Protein AF-A0A9J7IW88-F1 (afdb_monomer_lite)

Foldseek 3Di:
DDDDDDPDDDDDDDDDDDDPPPLLADDPPAPQKDKDKDQDDDPPDPQFRDWDWDADPVGIIIITIGGHPQWDQDPVVSGTAGHAPDAQACFGRPHHVDTDHDPPFDDDPSYTHRADADQQPQFDRNHHNDTHHHAQWDQDPSHTDGDAPDAQAQFHRPGPNATDHDPQWDADPVDRSYTDGCDPVPPLDDPDDADQFDDPPPHDTDHDDDDPPDDDDD

Structure (mmCIF, N/CA/C/O backbone):
data_AF-A0A9J7IW88-F1
#
_entry.id   AF-A0A9J7IW88-F1
#
loop_
_atom_site.group_PDB
_atom_site.id
_atom_site.type_symbol
_atom_site.label_atom_id
_atom_site.label_alt_id
_atom_site.label_comp_id
_atom_site.label_asym_id
_atom_site.label_entity_id
_atom_site.label_seq_id
_atom_site.pdbx_PDB_ins_code
_atom_site.Cartn_x
_atom_site.Cartn_y
_atom_site.Cartn_z
_atom_site.occupancy
_atom_site.B_iso_or_equiv
_atom_site.auth_seq_id
_atom_site.auth_comp_id
_atom_site.auth_asym_id
_atom_site.auth_atom_id
_atom_site.pdbx_PDB_model_num
ATOM 1 N N . MET A 1 1 ? 8.499 -15.095 -65.995 1.00 35.84 1 MET A N 1
ATOM 2 C CA . MET A 1 1 ? 9.343 -16.237 -65.572 1.00 35.84 1 MET A CA 1
ATOM 3 C C . MET A 1 1 ? 9.568 -16.141 -64.072 1.00 35.84 1 MET A C 1
ATOM 5 O O . MET A 1 1 ? 10.425 -15.390 -63.635 1.00 35.84 1 MET A O 1
ATOM 9 N N . GLY A 1 2 ? 8.734 -16.822 -63.285 1.00 31.03 2 GLY A N 1
ATOM 10 C CA . GLY A 1 2 ? 8.873 -16.885 -61.831 1.00 31.03 2 GLY A CA 1
ATOM 11 C C . GLY A 1 2 ? 9.772 -18.049 -61.420 1.00 31.03 2 GLY A C 1
ATOM 12 O O . GLY A 1 2 ? 9.621 -19.154 -61.940 1.00 31.03 2 GLY A O 1
ATOM 13 N N . ARG A 1 3 ? 10.678 -17.816 -60.468 1.00 29.05 3 ARG A N 1
ATOM 14 C CA . ARG A 1 3 ? 11.355 -18.882 -59.723 1.00 29.05 3 ARG A CA 1
ATOM 15 C C . ARG A 1 3 ? 10.784 -18.910 -58.310 1.00 29.05 3 ARG A C 1
ATOM 17 O O . ARG A 1 3 ? 11.071 -18.046 -57.494 1.00 29.05 3 ARG A O 1
ATOM 24 N N . LYS A 1 4 ? 9.928 -19.904 -58.070 1.00 30.69 4 LYS A N 1
ATOM 25 C CA . LYS A 1 4 ? 9.443 -20.295 -56.746 1.00 30.69 4 LYS A CA 1
ATOM 26 C C . LYS A 1 4 ? 10.605 -20.952 -56.004 1.00 30.69 4 LYS A C 1
ATOM 28 O O . LYS A 1 4 ? 11.069 -22.001 -56.442 1.00 30.69 4 LYS A O 1
ATOM 33 N N . VAL A 1 5 ? 11.043 -20.376 -54.890 1.00 33.69 5 VAL A N 1
ATOM 34 C CA . VAL A 1 5 ? 11.875 -21.095 -53.920 1.00 33.69 5 VAL A CA 1
ATOM 35 C C . VAL A 1 5 ? 10.924 -21.646 -52.860 1.00 33.69 5 VAL A C 1
ATOM 37 O O . VAL A 1 5 ? 10.463 -20.931 -51.979 1.00 33.69 5 VAL A O 1
ATOM 40 N N . ARG A 1 6 ? 10.548 -22.918 -53.033 1.00 31.09 6 ARG A N 1
ATOM 41 C CA . ARG A 1 6 ? 9.924 -23.747 -51.996 1.00 31.09 6 ARG A CA 1
ATOM 42 C C . ARG A 1 6 ? 11.045 -24.187 -51.052 1.00 31.09 6 ARG A C 1
ATOM 44 O O . ARG A 1 6 ? 11.865 -24.994 -51.478 1.00 31.09 6 ARG A O 1
ATOM 51 N N . LEU A 1 7 ? 11.066 -23.717 -49.804 1.00 31.75 7 LEU A N 1
ATOM 52 C CA . LEU A 1 7 ? 11.686 -24.499 -48.733 1.00 31.75 7 LEU A CA 1
ATOM 53 C C . LEU A 1 7 ? 10.615 -25.441 -48.186 1.00 31.75 7 LEU A C 1
ATOM 55 O O . LEU A 1 7 ? 9.549 -25.033 -47.734 1.00 31.75 7 LEU A O 1
ATOM 59 N N . THR A 1 8 ? 10.873 -26.722 -48.393 1.00 33.12 8 THR A N 1
ATOM 60 C CA . THR A 1 8 ? 9.984 -27.849 -48.158 1.00 33.12 8 THR A CA 1
ATOM 61 C C . THR A 1 8 ? 9.822 -28.136 -46.673 1.00 33.12 8 THR A C 1
ATOM 63 O O . THR A 1 8 ? 10.797 -28.435 -45.991 1.00 33.12 8 THR A O 1
ATOM 66 N N . ALA A 1 9 ? 8.570 -28.154 -46.219 1.00 39.19 9 ALA A N 1
ATOM 67 C CA . ALA A 1 9 ? 8.151 -28.947 -45.077 1.00 39.19 9 ALA A CA 1
ATOM 68 C C . ALA A 1 9 ? 8.425 -30.433 -45.374 1.00 39.19 9 ALA A C 1
ATOM 70 O O . ALA A 1 9 ? 7.854 -30.985 -46.315 1.00 39.19 9 ALA A O 1
ATOM 71 N N . PHE A 1 10 ? 9.290 -31.073 -44.588 1.00 35.00 10 PHE A N 1
ATOM 72 C CA . PHE A 1 10 ? 9.344 -32.528 -44.475 1.00 35.00 10 PHE A CA 1
ATOM 73 C C . PHE A 1 10 ? 9.368 -32.904 -42.999 1.00 35.00 10 PHE A C 1
ATOM 75 O O . PHE A 1 10 ? 10.298 -32.588 -42.264 1.00 35.00 10 PHE A O 1
ATOM 82 N N . ALA A 1 11 ? 8.285 -33.557 -42.597 1.00 38.06 11 ALA A N 1
ATOM 83 C CA . ALA A 1 11 ? 8.099 -34.168 -41.301 1.00 38.06 11 ALA A CA 1
ATOM 84 C C . ALA A 1 11 ? 9.073 -35.338 -41.112 1.00 38.06 11 ALA A C 1
ATOM 86 O O . ALA A 1 11 ? 9.151 -36.225 -41.961 1.00 38.06 11 ALA A O 1
ATOM 87 N N . VAL A 1 12 ? 9.731 -35.383 -39.955 1.00 37.47 12 VAL A N 1
ATOM 88 C CA . VAL A 1 12 ? 10.224 -36.628 -39.362 1.00 37.47 12 VAL A CA 1
ATOM 89 C C . VAL A 1 12 ? 9.707 -36.659 -37.930 1.00 37.47 12 VAL A C 1
ATOM 91 O O . VAL A 1 12 ? 10.193 -35.952 -37.053 1.00 37.47 12 VAL A O 1
ATOM 94 N N . VAL A 1 13 ? 8.656 -37.445 -37.721 1.00 45.47 13 VAL A N 1
ATOM 95 C CA . VAL A 1 13 ? 8.152 -37.817 -36.398 1.00 45.47 13 VAL A CA 1
ATOM 96 C C . VAL A 1 13 ? 8.931 -39.062 -35.974 1.00 45.47 13 VAL A C 1
ATOM 98 O O . VAL A 1 13 ? 8.908 -40.036 -36.722 1.00 45.47 13 VAL A O 1
ATOM 101 N N . LEU A 1 14 ? 9.615 -39.026 -34.820 1.00 42.94 14 LEU A N 1
ATOM 102 C CA . LEU A 1 14 ? 9.542 -40.027 -33.732 1.00 42.94 14 LEU A CA 1
ATOM 103 C C . LEU A 1 14 ? 10.709 -39.889 -32.717 1.00 42.94 14 LEU A C 1
ATOM 105 O O . LEU A 1 14 ? 11.857 -40.181 -33.025 1.00 42.94 14 LEU A O 1
ATOM 109 N N . LEU A 1 15 ? 10.314 -39.567 -31.474 1.00 51.16 15 LEU A N 1
ATOM 110 C CA . LEU A 1 15 ? 10.804 -40.116 -30.194 1.00 51.16 15 LEU A CA 1
ATOM 111 C C . LEU A 1 15 ? 12.186 -39.699 -29.651 1.00 51.16 15 LEU A C 1
ATOM 113 O O . LEU A 1 15 ? 13.112 -40.493 -29.696 1.00 51.16 15 LEU A O 1
ATOM 117 N N . THR A 1 16 ? 12.246 -38.545 -28.969 1.00 44.91 16 THR A N 1
ATOM 118 C CA . THR A 1 16 ? 12.715 -38.396 -27.566 1.00 44.91 16 THR A CA 1
ATOM 119 C C . THR A 1 16 ? 12.417 -36.969 -27.073 1.00 44.91 16 THR A C 1
ATOM 121 O O . THR A 1 16 ? 12.944 -36.017 -27.625 1.00 44.91 16 THR A O 1
ATOM 124 N N . GLN A 1 17 ? 11.531 -36.849 -26.079 1.00 48.31 17 GLN A N 1
ATOM 125 C CA . GLN A 1 17 ? 11.353 -35.757 -25.100 1.00 48.31 17 GLN A CA 1
ATOM 126 C C . GLN A 1 17 ? 11.685 -34.288 -25.487 1.00 48.31 17 GLN A C 1
ATOM 128 O O . GLN A 1 17 ? 12.835 -33.909 -25.645 1.00 48.31 17 GLN A O 1
ATOM 133 N N . MET A 1 18 ? 10.643 -33.444 -25.408 1.00 46.97 18 MET A N 1
ATOM 134 C CA . MET A 1 18 ? 10.697 -32.042 -24.949 1.00 46.97 18 MET A CA 1
ATOM 135 C C . MET A 1 18 ? 11.424 -31.016 -25.834 1.00 46.97 18 MET A C 1
ATOM 137 O O . MET A 1 18 ? 12.435 -30.457 -25.437 1.00 46.97 18 MET A O 1
ATOM 141 N N . PHE A 1 19 ? 10.820 -30.633 -26.957 1.00 46.00 19 PHE A N 1
ATOM 142 C CA . PHE A 1 19 ? 11.016 -29.282 -27.495 1.00 46.00 19 PHE A CA 1
ATOM 143 C C . PHE A 1 19 ? 9.646 -28.666 -27.763 1.00 46.00 19 PHE A C 1
ATOM 145 O O . PHE A 1 19 ? 9.165 -28.595 -28.891 1.00 46.00 19 PHE A O 1
ATOM 152 N N . TYR A 1 20 ? 8.987 -28.258 -26.675 1.00 43.72 20 TYR A N 1
ATOM 153 C CA . TYR A 1 20 ? 8.100 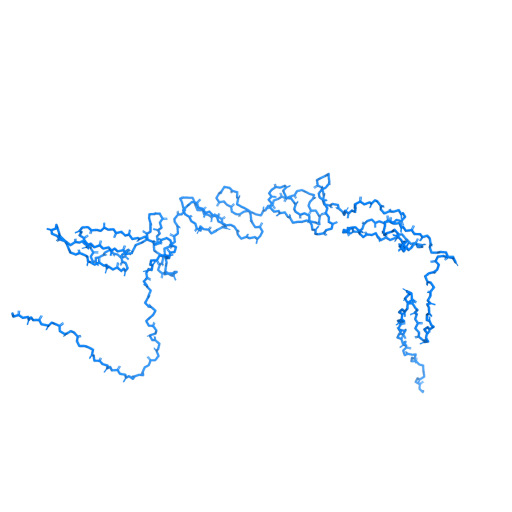-27.106 -26.743 1.00 43.72 20 TYR A CA 1
ATOM 154 C C . TYR A 1 20 ? 8.971 -25.956 -27.257 1.00 43.72 20 TYR A C 1
ATOM 156 O O . TYR A 1 20 ? 9.785 -25.424 -26.508 1.00 43.72 20 TYR A O 1
ATOM 164 N N . PHE A 1 21 ? 8.862 -25.619 -28.542 1.00 46.06 21 PHE A N 1
ATOM 165 C CA . PHE A 1 21 ? 9.313 -24.322 -29.025 1.00 46.06 21 PHE A CA 1
ATOM 166 C C . PHE A 1 21 ? 8.419 -23.290 -28.334 1.00 46.06 21 PHE A C 1
ATOM 168 O O . PHE A 1 21 ? 7.326 -22.982 -28.803 1.00 46.06 21 PHE A O 1
ATOM 175 N N . CYS A 1 22 ? 8.828 -22.838 -27.148 1.00 44.62 22 CYS A N 1
ATOM 176 C CA . CYS A 1 22 ? 8.338 -21.581 -26.622 1.00 44.62 22 CYS A CA 1
ATOM 177 C C . CYS A 1 22 ? 8.976 -20.526 -27.525 1.00 44.62 22 CYS A C 1
ATOM 179 O O . CYS A 1 22 ? 10.165 -20.242 -27.418 1.00 44.62 22 CYS A O 1
ATOM 181 N N . GLU A 1 23 ? 8.223 -20.076 -28.525 1.00 54.53 23 GLU A N 1
ATOM 182 C CA . GLU A 1 23 ? 8.593 -18.943 -29.364 1.00 54.53 23 GLU A CA 1
ATOM 183 C C . GLU A 1 23 ? 8.532 -17.674 -28.499 1.00 54.53 23 GLU A C 1
ATOM 185 O O . GLU A 1 23 ? 7.509 -16.993 -28.402 1.00 54.53 23 GLU A O 1
ATOM 190 N N . CYS A 1 24 ? 9.633 -17.453 -27.789 1.00 58.06 24 CYS A N 1
ATOM 191 C CA . CYS A 1 24 ? 9.972 -16.304 -26.965 1.00 58.06 24 CYS A CA 1
ATOM 192 C C . CYS A 1 24 ? 10.264 -15.089 -27.863 1.00 58.06 24 CYS A C 1
ATOM 194 O O . CYS A 1 24 ? 11.410 -14.822 -28.221 1.00 58.06 24 CYS A O 1
ATOM 196 N N . TYR A 1 25 ? 9.208 -14.412 -28.324 1.00 72.06 25 TYR A N 1
ATOM 197 C CA . TYR A 1 25 ? 9.298 -13.178 -29.110 1.00 72.06 25 TYR A CA 1
ATOM 198 C C . TYR A 1 25 ? 8.473 -12.082 -28.438 1.00 72.06 25 TYR A C 1
ATOM 200 O O . TYR A 1 25 ? 7.338 -12.339 -28.025 1.00 72.06 25 TYR A O 1
ATOM 208 N N . LEU A 1 26 ? 9.022 -10.861 -28.380 1.00 78.88 26 LEU A N 1
ATOM 209 C CA . LEU A 1 26 ? 8.299 -9.675 -27.913 1.00 78.88 26 LEU A CA 1
ATOM 210 C C . LEU A 1 26 ? 7.004 -9.504 -28.715 1.00 78.88 26 LEU A C 1
ATOM 212 O O . LEU A 1 26 ? 7.002 -9.694 -29.938 1.00 78.88 26 LEU A O 1
ATOM 216 N N . ARG A 1 27 ? 5.916 -9.110 -28.048 1.00 84.62 27 ARG A N 1
ATOM 217 C CA . ARG A 1 27 ? 4.615 -8.879 -28.688 1.00 84.62 27 ARG A CA 1
ATOM 218 C C . ARG A 1 27 ? 4.173 -7.435 -28.537 1.00 84.62 27 ARG A C 1
ATOM 220 O O . ARG A 1 27 ? 4.511 -6.738 -27.586 1.00 84.62 27 ARG A O 1
ATOM 227 N N . GLU A 1 28 ? 3.391 -6.979 -29.506 1.00 84.00 28 GLU A N 1
ATOM 228 C CA . GLU A 1 28 ? 2.793 -5.652 -29.445 1.00 84.00 28 GLU A CA 1
ATOM 229 C C . GLU A 1 28 ? 1.819 -5.573 -28.260 1.00 84.00 28 GLU A C 1
ATOM 231 O O . GLU A 1 28 ? 0.928 -6.413 -28.119 1.00 84.00 28 GLU A O 1
ATOM 236 N N . GLY A 1 29 ? 2.005 -4.566 -27.405 1.00 84.75 29 GLY A N 1
ATOM 237 C CA . GLY A 1 29 ? 1.231 -4.382 -26.176 1.00 84.75 29 GLY A CA 1
ATOM 238 C C . GLY A 1 29 ? 1.866 -4.984 -24.919 1.00 84.75 29 GLY A C 1
ATOM 239 O O . GLY A 1 29 ? 1.380 -4.697 -23.824 1.00 84.75 29 GLY A O 1
ATOM 240 N N . ASP A 1 30 ? 2.952 -5.754 -25.043 1.00 89.75 30 ASP A N 1
ATOM 241 C CA . ASP A 1 30 ? 3.737 -6.182 -23.885 1.00 89.75 30 ASP A CA 1
ATOM 242 C C . ASP A 1 30 ? 4.398 -4.971 -23.206 1.00 89.75 30 ASP A C 1
ATOM 244 O O . ASP A 1 30 ? 4.756 -3.973 -23.842 1.00 89.75 30 ASP A O 1
ATOM 248 N N . GLN A 1 31 ? 4.572 -5.056 -21.886 1.00 91.06 31 GLN A N 1
ATOM 249 C CA . GLN A 1 31 ? 5.197 -3.984 -21.120 1.00 91.06 31 GLN A CA 1
ATOM 250 C C . GLN A 1 31 ? 6.616 -3.708 -21.631 1.00 91.06 31 GLN A C 1
ATOM 252 O O . GLN A 1 31 ? 7.429 -4.619 -21.775 1.00 91.06 31 GLN A O 1
ATOM 257 N N . GLY A 1 32 ? 6.918 -2.431 -21.872 1.00 90.81 32 GLY A N 1
ATOM 258 C CA . GLY A 1 32 ? 8.244 -2.020 -22.320 1.00 90.81 32 GLY A CA 1
ATOM 259 C C . GLY A 1 32 ? 8.568 -2.395 -23.763 1.00 90.81 32 GLY A C 1
ATOM 260 O O . GLY A 1 32 ? 9.725 -2.254 -24.149 1.00 90.81 32 GLY A O 1
ATOM 261 N N . VAL A 1 33 ? 7.592 -2.846 -24.560 1.00 92.12 33 VAL A N 1
ATOM 262 C CA . VAL A 1 33 ? 7.776 -3.170 -25.981 1.00 92.12 33 VAL A CA 1
ATOM 263 C C . VAL A 1 33 ? 7.222 -2.053 -26.861 1.00 92.12 33 VAL A C 1
ATOM 265 O O . VAL A 1 33 ? 6.077 -1.625 -26.722 1.00 92.12 33 VAL A O 1
ATOM 268 N N . CYS A 1 34 ? 8.046 -1.589 -27.797 1.00 91.12 34 CYS A N 1
ATOM 269 C CA . CYS A 1 34 ? 7.743 -0.499 -28.713 1.00 91.12 34 CYS A CA 1
ATOM 270 C C . CYS A 1 34 ? 7.931 -0.934 -30.172 1.00 91.12 34 CYS A C 1
ATOM 272 O O . CYS A 1 34 ? 8.809 -1.734 -30.498 1.00 91.12 34 CYS A O 1
ATOM 274 N N . LEU A 1 35 ? 7.127 -0.344 -31.060 1.00 89.25 35 LEU A N 1
ATOM 275 C CA . LEU A 1 35 ? 7.312 -0.428 -32.508 1.00 89.25 35 LEU A CA 1
ATOM 276 C C . LEU A 1 35 ? 8.330 0.624 -32.958 1.00 89.25 35 LEU A C 1
ATOM 278 O O . LEU A 1 35 ? 8.133 1.822 -32.744 1.00 89.25 35 LEU A O 1
ATOM 282 N N . GLU A 1 36 ? 9.401 0.186 -33.613 1.00 86.31 36 GLU A N 1
ATOM 283 C CA . GLU A 1 36 ? 10.407 1.062 -34.214 1.00 86.31 36 GLU A CA 1
ATOM 284 C C . GLU A 1 36 ? 10.356 0.976 -35.747 1.00 86.31 36 GLU A C 1
ATOM 286 O O . GLU A 1 36 ? 10.369 -0.114 -36.320 1.00 86.31 36 GLU A O 1
ATOM 291 N N . HIS A 1 37 ? 10.319 2.134 -36.419 1.00 86.69 37 HIS A N 1
ATOM 292 C CA . HIS A 1 37 ? 10.328 2.236 -37.881 1.00 86.69 37 HIS A CA 1
ATOM 293 C C . HIS A 1 37 ? 11.731 2.562 -38.410 1.00 86.69 37 HIS A C 1
ATOM 295 O O . HIS A 1 37 ? 12.281 3.636 -38.160 1.00 86.69 37 HIS A O 1
ATOM 301 N N . LEU A 1 38 ? 12.282 1.662 -39.217 1.00 81.62 38 LEU A N 1
ATOM 302 C CA . LEU A 1 38 ? 13.633 1.708 -39.761 1.00 81.62 38 LEU A CA 1
ATOM 303 C C . LEU A 1 38 ? 13.611 1.841 -41.291 1.00 81.62 38 LEU A C 1
ATOM 305 O O . LEU A 1 38 ? 12.764 1.278 -41.984 1.00 81.62 38 LEU A O 1
ATOM 309 N N . ARG A 1 39 ? 14.594 2.564 -41.842 1.00 78.94 39 ARG A N 1
ATOM 310 C CA . ARG A 1 39 ? 14.820 2.660 -43.303 1.00 78.94 39 ARG A CA 1
ATOM 311 C C . ARG A 1 39 ? 15.738 1.562 -43.845 1.00 78.94 39 ARG A C 1
ATOM 313 O O . ARG A 1 39 ? 15.732 1.273 -45.036 1.00 78.94 39 ARG A O 1
ATOM 320 N N . THR A 1 40 ? 16.539 0.965 -42.972 1.00 76.62 40 THR A N 1
ATOM 321 C CA . THR A 1 40 ? 17.464 -0.134 -43.259 1.00 76.62 40 THR A CA 1
ATOM 322 C C . THR A 1 40 ? 17.460 -1.062 -42.057 1.00 76.62 40 THR A C 1
ATOM 324 O O . THR A 1 40 ? 17.471 -0.572 -40.930 1.00 76.62 40 THR A O 1
ATOM 327 N N . TYR A 1 41 ? 17.450 -2.370 -42.287 1.00 68.81 41 TYR A N 1
ATOM 328 C CA . TYR A 1 41 ? 17.402 -3.362 -41.217 1.00 68.81 41 TYR A CA 1
ATOM 329 C C . TYR A 1 41 ? 18.767 -4.028 -41.014 1.00 68.81 41 TYR A C 1
ATOM 331 O O . TYR A 1 41 ? 19.428 -4.391 -41.989 1.00 68.81 41 TYR A O 1
ATOM 339 N N . ASP A 1 42 ? 19.179 -4.174 -39.753 1.00 72.38 42 ASP A N 1
ATOM 340 C CA . ASP A 1 42 ? 20.402 -4.869 -39.348 1.00 72.38 42 ASP A CA 1
ATOM 341 C C . ASP A 1 42 ? 20.040 -6.221 -38.721 1.00 72.38 42 ASP A C 1
ATOM 343 O O . ASP A 1 42 ? 19.560 -6.294 -37.592 1.00 72.38 42 ASP A O 1
ATOM 347 N N . TRP A 1 43 ? 20.290 -7.301 -39.465 1.00 66.81 43 TRP A N 1
ATOM 348 C CA . TRP A 1 43 ? 20.015 -8.680 -39.041 1.00 66.81 43 TRP A CA 1
ATOM 349 C C . TRP A 1 43 ? 20.864 -9.154 -37.854 1.00 66.81 43 TRP A C 1
ATOM 351 O O . TRP A 1 43 ? 20.609 -10.243 -37.343 1.00 66.81 43 TRP A O 1
ATOM 361 N N . SER A 1 44 ? 21.874 -8.386 -37.438 1.00 65.81 44 SER A N 1
ATOM 362 C CA . SER A 1 44 ? 22.752 -8.733 -36.320 1.00 65.81 44 SER A CA 1
ATOM 363 C C . SER A 1 44 ? 22.341 -8.113 -34.982 1.00 65.81 44 SER A C 1
ATOM 365 O O . SER A 1 44 ? 22.921 -8.478 -33.961 1.00 65.81 44 SER A O 1
ATOM 367 N N . ASN A 1 45 ? 21.345 -7.218 -34.959 1.00 66.50 45 ASN A N 1
ATOM 368 C CA . ASN A 1 45 ? 20.892 -6.572 -33.728 1.00 66.50 45 ASN A CA 1
ATOM 369 C C . ASN A 1 45 ? 19.916 -7.483 -32.947 1.00 66.50 45 ASN A C 1
ATOM 371 O O . ASN A 1 45 ? 18.795 -7.704 -33.411 1.00 66.50 45 ASN A O 1
ATOM 375 N N . PRO A 1 46 ? 20.300 -7.994 -31.760 1.00 61.19 46 PRO A N 1
ATOM 376 C CA . PRO A 1 46 ? 19.474 -8.911 -30.974 1.00 61.19 46 PRO A CA 1
ATOM 377 C C . PRO A 1 46 ? 18.253 -8.237 -30.333 1.00 61.19 46 PRO A C 1
ATOM 379 O O . PRO A 1 46 ? 1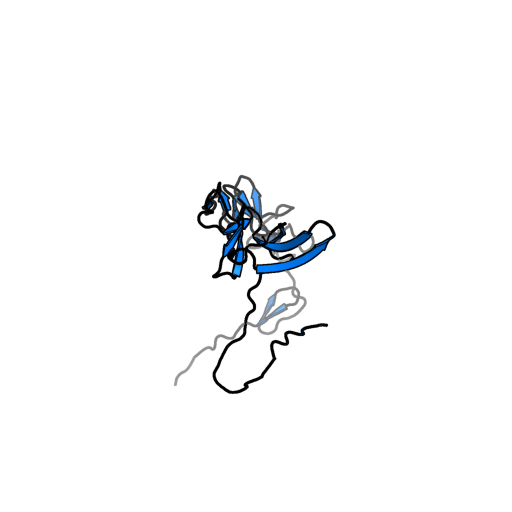7.361 -8.933 -29.860 1.00 61.19 46 PRO A O 1
ATOM 382 N N . SER A 1 47 ? 18.181 -6.902 -30.316 1.00 61.97 47 SER A N 1
ATOM 383 C CA . SER A 1 47 ? 17.021 -6.170 -29.793 1.00 61.97 47 SER A CA 1
ATOM 384 C C . SER A 1 47 ? 15.800 -6.232 -30.724 1.00 61.97 47 SER A C 1
ATOM 386 O O . SER A 1 47 ? 14.719 -5.794 -30.341 1.00 61.97 47 SER A O 1
ATOM 388 N N . TYR A 1 48 ? 15.952 -6.771 -31.938 1.00 68.75 48 TYR A N 1
ATOM 389 C CA . TYR A 1 48 ? 14.875 -6.923 -32.915 1.00 68.75 48 TYR A CA 1
ATOM 390 C C . TYR A 1 48 ? 14.303 -8.339 -32.872 1.00 68.75 48 TYR A C 1
ATOM 392 O O . TYR A 1 48 ? 14.974 -9.312 -33.206 1.00 68.75 48 TYR A O 1
ATOM 400 N N . SER A 1 49 ? 13.042 -8.452 -32.459 1.00 65.81 49 SER A N 1
ATOM 401 C CA . SER A 1 49 ? 12.377 -9.747 -32.240 1.00 65.81 49 SER A CA 1
ATOM 402 C C . SER A 1 49 ? 11.421 -10.145 -33.370 1.00 65.81 49 SER A C 1
ATOM 404 O O . SER A 1 49 ? 11.297 -11.323 -33.693 1.00 65.81 49 SER A O 1
ATOM 406 N N . SER A 1 50 ? 10.761 -9.172 -34.004 1.00 66.44 50 SER A N 1
ATOM 407 C CA . SER A 1 50 ? 9.834 -9.382 -35.119 1.00 66.44 50 SER A CA 1
ATOM 408 C C . SER A 1 50 ? 10.002 -8.274 -36.146 1.00 66.44 50 SER A C 1
ATOM 410 O O . SER A 1 50 ? 10.257 -7.139 -35.772 1.00 66.44 50 SER A O 1
ATOM 412 N N . ILE A 1 51 ? 9.882 -8.591 -37.437 1.00 73.12 51 ILE A N 1
ATOM 413 C CA . ILE A 1 51 ? 10.122 -7.632 -38.520 1.00 73.12 51 ILE A CA 1
ATOM 414 C C . ILE A 1 51 ? 8.952 -7.687 -39.491 1.00 73.12 51 ILE A C 1
ATOM 416 O O . ILE A 1 51 ? 8.654 -8.738 -40.062 1.00 73.12 51 ILE A O 1
ATOM 420 N N . THR A 1 52 ? 8.345 -6.538 -39.746 1.00 75.44 52 THR A N 1
ATOM 421 C CA . THR A 1 52 ? 7.379 -6.336 -40.825 1.00 75.44 52 THR A CA 1
ATOM 422 C C . THR A 1 52 ? 8.005 -5.432 -41.875 1.00 75.44 52 THR A C 1
ATOM 424 O O . THR A 1 52 ? 8.625 -4.431 -41.532 1.00 75.44 52 THR A O 1
ATOM 427 N N . VAL A 1 53 ? 7.882 -5.781 -43.158 1.00 80.50 53 VAL A N 1
ATOM 428 C CA . VAL A 1 53 ? 8.463 -4.994 -44.256 1.00 80.50 53 VAL A CA 1
ATOM 429 C C . VAL A 1 53 ? 7.361 -4.433 -45.135 1.00 80.50 53 VAL A C 1
ATOM 431 O O . VAL A 1 53 ? 6.602 -5.183 -45.749 1.00 80.50 53 VAL A O 1
ATOM 434 N N . GLU A 1 54 ? 7.339 -3.115 -45.260 1.00 81.19 54 GLU A N 1
ATOM 435 C CA . GLU A 1 54 ? 6.467 -2.374 -46.162 1.00 81.19 54 GLU A CA 1
ATOM 436 C C . GLU A 1 54 ? 7.308 -1.788 -47.300 1.00 81.19 54 GLU A C 1
ATOM 438 O O . GLU A 1 54 ? 8.411 -1.290 -47.082 1.00 81.19 54 GLU A O 1
ATOM 443 N N . LYS A 1 55 ? 6.833 -1.874 -48.545 1.00 80.94 55 LYS A N 1
ATOM 444 C CA . LYS A 1 55 ? 7.537 -1.318 -49.712 1.00 80.94 55 LYS A CA 1
ATOM 445 C C . LYS A 1 55 ? 6.719 -0.192 -50.314 1.00 80.94 55 LYS A C 1
ATOM 447 O O . LYS A 1 55 ? 5.556 -0.408 -50.647 1.00 80.94 55 LYS A O 1
ATOM 452 N N . ASP A 1 56 ? 7.346 0.959 -50.508 1.00 79.75 56 ASP A N 1
ATOM 453 C CA . ASP A 1 56 ? 6.756 2.110 -51.183 1.00 79.75 56 ASP A CA 1
ATOM 454 C C . ASP A 1 56 ? 7.648 2.590 -52.346 1.00 79.75 56 ASP A C 1
ATOM 456 O O . ASP A 1 56 ? 8.671 1.983 -52.672 1.00 79.75 56 ASP A O 1
ATOM 460 N N . GLU A 1 57 ? 7.249 3.676 -53.012 1.00 83.06 57 GLU A N 1
ATOM 461 C CA . GLU A 1 57 ? 8.013 4.274 -54.119 1.00 83.06 57 GLU A CA 1
ATOM 462 C C . GLU A 1 57 ? 9.384 4.832 -53.684 1.00 83.06 57 GLU A C 1
ATOM 464 O O . GLU A 1 57 ? 10.232 5.113 -54.532 1.00 83.06 57 GLU A O 1
ATOM 469 N N . ARG A 1 58 ? 9.618 5.000 -52.374 1.00 80.44 58 ARG A N 1
ATOM 470 C CA . ARG A 1 58 ? 10.833 5.582 -51.784 1.00 80.44 58 ARG A CA 1
ATOM 471 C C . ARG A 1 58 ? 11.787 4.524 -51.225 1.00 80.44 58 ARG A C 1
ATOM 473 O O . ARG A 1 58 ? 12.951 4.849 -50.987 1.00 80.44 58 ARG A O 1
ATOM 480 N N . GLY A 1 59 ? 11.346 3.279 -51.039 1.00 80.75 59 GLY A N 1
ATOM 481 C CA . GLY A 1 59 ? 12.196 2.170 -50.614 1.00 80.75 59 GLY A CA 1
ATOM 482 C C . GLY A 1 59 ? 11.467 1.082 -49.823 1.00 80.75 59 GLY A C 1
ATOM 483 O O . GLY A 1 59 ? 10.269 0.862 -49.962 1.00 80.75 59 GLY A O 1
ATOM 484 N N . SER A 1 60 ? 12.229 0.335 -49.019 1.00 81.31 60 SER A N 1
ATOM 485 C CA . SER A 1 60 ? 11.682 -0.624 -48.050 1.00 81.31 60 SER A CA 1
ATOM 486 C C . SER A 1 60 ? 11.728 -0.011 -46.655 1.00 81.31 60 SER A C 1
ATOM 488 O O . SER A 1 60 ? 12.788 0.422 -46.207 1.00 81.31 60 SER A O 1
ATOM 490 N N . HIS A 1 61 ? 10.586 0.005 -45.986 1.00 84.19 61 HIS A N 1
ATOM 491 C CA . HIS A 1 61 ? 10.417 0.378 -44.594 1.00 84.19 61 HIS A CA 1
ATOM 492 C C . HIS A 1 61 ? 10.312 -0.895 -43.761 1.00 84.19 61 HIS A C 1
ATOM 494 O O . HIS A 1 61 ? 9.567 -1.810 -44.104 1.00 84.19 61 HIS A O 1
ATOM 500 N N . TYR A 1 62 ? 11.082 -0.963 -42.685 1.00 82.31 62 TYR A N 1
ATOM 501 C CA . TYR A 1 62 ? 11.096 -2.097 -41.772 1.00 82.31 62 TYR A CA 1
ATOM 502 C C . TYR A 1 62 ? 10.503 -1.631 -40.450 1.00 82.31 62 TYR A C 1
ATOM 504 O O . TYR A 1 62 ? 10.918 -0.605 -39.924 1.00 82.31 62 TYR A O 1
ATOM 512 N N . THR A 1 63 ? 9.549 -2.370 -39.912 1.00 82.56 63 THR A N 1
ATOM 513 C CA . THR A 1 63 ? 8.982 -2.129 -38.588 1.00 82.56 63 THR A CA 1
ATOM 514 C C . THR A 1 63 ? 9.373 -3.293 -37.704 1.00 82.56 63 THR A C 1
ATOM 516 O O . THR A 1 63 ? 9.156 -4.439 -38.094 1.00 82.56 63 THR A O 1
ATOM 519 N N . THR A 1 64 ? 9.951 -3.014 -36.540 1.00 82.94 64 THR A N 1
ATOM 520 C CA . THR A 1 64 ? 10.386 -4.053 -35.604 1.00 82.94 64 THR A CA 1
ATOM 521 C C . THR A 1 64 ? 9.868 -3.821 -34.199 1.00 82.94 64 THR A C 1
ATOM 523 O O . THR A 1 64 ? 9.748 -2.676 -33.766 1.00 82.94 64 THR A O 1
ATOM 526 N N . LEU A 1 65 ? 9.586 -4.910 -33.483 1.00 86.81 65 LEU A N 1
ATOM 527 C CA . LEU A 1 65 ? 9.368 -4.859 -32.039 1.00 86.81 65 LEU A CA 1
ATOM 528 C C . LEU A 1 65 ? 10.716 -4.895 -31.322 1.00 86.81 65 LEU A C 1
ATOM 530 O O . LEU A 1 65 ? 11.525 -5.804 -31.544 1.00 86.81 65 LEU A O 1
ATOM 534 N N . THR A 1 66 ? 10.933 -3.894 -30.478 1.00 87.81 66 THR A N 1
ATOM 535 C CA . THR A 1 66 ? 12.136 -3.704 -29.665 1.00 87.81 66 THR A CA 1
ATOM 536 C C . THR A 1 66 ? 11.745 -3.248 -28.263 1.00 87.81 66 THR A C 1
ATOM 538 O O . THR A 1 66 ? 10.620 -2.786 -28.046 1.00 87.81 66 THR A O 1
ATOM 541 N N . CYS A 1 67 ? 12.665 -3.346 -27.305 1.00 90.38 67 CYS A N 1
ATOM 542 C CA . CYS A 1 67 ? 12.457 -2.702 -26.017 1.00 90.38 67 CYS A CA 1
ATOM 543 C C . CYS A 1 67 ? 12.418 -1.182 -26.187 1.00 90.38 67 CYS A C 1
ATOM 545 O O . CYS A 1 67 ? 13.222 -0.585 -26.907 1.00 90.38 67 CYS A O 1
ATOM 547 N N . CYS A 1 68 ? 11.450 -0.552 -25.529 1.00 92.44 68 CYS A N 1
ATOM 548 C CA . CYS A 1 68 ? 11.316 0.891 -25.488 1.00 92.44 68 CYS A CA 1
ATOM 549 C C . CYS A 1 68 ? 12.585 1.539 -24.915 1.00 92.44 68 CYS A C 1
ATOM 551 O O . CYS A 1 68 ? 13.401 0.917 -24.235 1.00 92.44 68 CYS A O 1
ATOM 553 N N . ARG A 1 69 ? 12.741 2.843 -25.146 1.00 91.06 69 ARG A N 1
ATOM 554 C CA . ARG A 1 69 ? 13.830 3.602 -24.527 1.00 91.06 69 ARG A CA 1
ATOM 555 C C . ARG A 1 69 ? 13.784 3.451 -23.000 1.00 91.06 69 ARG A C 1
ATOM 557 O O . ARG A 1 69 ? 12.724 3.614 -22.406 1.00 91.06 69 ARG A O 1
ATOM 564 N N . ASN A 1 70 ? 14.952 3.224 -22.395 1.00 94.06 70 ASN A N 1
ATOM 565 C CA . ASN A 1 70 ? 15.134 2.940 -20.965 1.00 94.06 70 ASN A CA 1
ATOM 566 C C . ASN A 1 70 ? 14.515 1.610 -20.502 1.00 94.06 70 ASN A C 1
ATOM 568 O O . ASN A 1 70 ? 14.233 1.446 -19.320 1.00 94.06 70 ASN A O 1
ATOM 572 N N . TYR A 1 71 ? 14.323 0.668 -21.421 1.00 93.06 71 TYR A N 1
ATOM 573 C CA . TYR A 1 71 ? 14.082 -0.733 -21.118 1.00 93.06 71 TYR A CA 1
ATOM 574 C C . TYR A 1 71 ? 15.212 -1.576 -21.714 1.00 93.06 71 TYR A C 1
ATOM 576 O O . TYR A 1 71 ? 15.776 -1.223 -22.752 1.00 93.06 71 TYR A O 1
ATOM 584 N N . GLU A 1 72 ? 15.530 -2.688 -21.066 1.00 90.62 72 GLU A N 1
ATOM 585 C CA . GLU A 1 72 ? 16.534 -3.653 -21.509 1.00 90.62 72 GLU A CA 1
ATOM 586 C C . GLU A 1 72 ? 15.899 -5.037 -21.632 1.00 90.62 72 GLU A C 1
ATOM 588 O O . GLU A 1 72 ? 15.069 -5.425 -20.810 1.00 90.62 72 GLU A O 1
ATOM 593 N N . TYR A 1 73 ? 16.252 -5.768 -22.690 1.00 87.88 73 TYR A N 1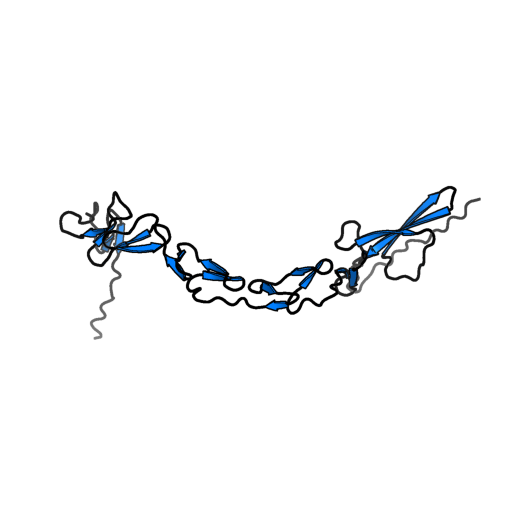
ATOM 594 C CA . TYR A 1 73 ? 15.756 -7.126 -22.879 1.00 87.88 73 TYR A CA 1
ATOM 595 C C . TYR A 1 73 ? 16.460 -8.071 -21.907 1.00 87.88 73 TYR A C 1
ATOM 597 O O . TYR A 1 73 ? 17.680 -8.225 -21.959 1.00 87.88 73 TYR A O 1
ATOM 605 N N . ASP A 1 74 ? 15.679 -8.714 -21.049 1.00 88.75 74 ASP A N 1
ATOM 606 C CA . ASP A 1 74 ? 16.151 -9.729 -20.120 1.00 88.75 74 ASP A CA 1
ATOM 607 C C . ASP A 1 74 ? 15.856 -11.118 -20.695 1.00 88.75 74 ASP A C 1
ATOM 609 O O . ASP A 1 74 ? 14.699 -11.471 -20.933 1.00 88.75 74 ASP A O 1
ATOM 613 N N . ALA A 1 75 ? 16.912 -11.892 -20.947 1.00 85.12 75 ALA A N 1
ATOM 614 C CA . ALA A 1 75 ? 16.807 -13.210 -21.570 1.00 85.12 75 ALA A CA 1
ATOM 615 C C . ALA A 1 75 ? 16.271 -14.289 -20.614 1.00 85.12 75 ALA A C 1
ATOM 617 O O . ALA A 1 75 ? 15.702 -15.276 -21.076 1.00 85.12 75 ALA A O 1
ATOM 618 N N . ASP A 1 76 ? 16.438 -14.113 -19.300 1.00 87.31 76 ASP A N 1
ATOM 619 C CA . ASP A 1 76 ? 15.974 -15.075 -18.296 1.00 87.31 76 ASP A CA 1
ATOM 620 C C . ASP A 1 76 ? 14.466 -14.921 -18.049 1.00 87.31 76 ASP A C 1
ATOM 622 O O . ASP A 1 76 ? 13.742 -15.903 -17.866 1.00 87.31 76 ASP A O 1
ATOM 626 N N . ALA A 1 77 ? 13.983 -13.680 -18.061 1.00 86.12 77 ALA A N 1
ATOM 627 C CA . ALA A 1 77 ? 12.583 -13.319 -17.909 1.00 86.12 77 ALA A CA 1
ATOM 628 C C . ALA A 1 77 ? 11.828 -13.232 -19.246 1.00 86.12 77 ALA A C 1
ATOM 630 O O . ALA A 1 77 ? 10.606 -13.071 -19.222 1.00 86.12 77 ALA A O 1
ATOM 631 N N . ASP A 1 78 ? 12.550 -13.310 -20.368 1.00 85.44 78 ASP A N 1
ATOM 632 C CA . ASP A 1 78 ? 12.053 -13.186 -21.742 1.00 85.44 78 ASP A CA 1
ATOM 633 C C . ASP A 1 78 ? 11.125 -11.977 -21.943 1.00 85.44 78 ASP A C 1
ATOM 635 O O . ASP A 1 78 ? 9.999 -12.075 -22.433 1.00 85.44 78 ASP A O 1
ATOM 639 N N . ARG A 1 79 ? 11.568 -10.804 -21.485 1.00 88.50 79 ARG A N 1
ATOM 640 C CA . ARG A 1 79 ? 10.790 -9.562 -21.589 1.00 88.50 79 ARG A CA 1
ATOM 641 C C . ARG A 1 79 ? 11.665 -8.332 -21.447 1.00 88.50 79 ARG A C 1
ATOM 643 O O . ARG A 1 79 ? 12.782 -8.391 -20.942 1.00 88.50 79 ARG A O 1
ATOM 650 N N . CYS A 1 80 ? 11.115 -7.193 -21.841 1.00 92.25 80 CYS A N 1
ATOM 651 C CA . CYS A 1 80 ? 11.729 -5.900 -21.590 1.00 92.25 80 CYS A CA 1
ATOM 652 C C . CYS A 1 80 ? 11.539 -5.503 -20.122 1.00 92.25 80 CYS A C 1
ATOM 654 O O . CYS A 1 80 ? 10.411 -5.326 -19.658 1.00 92.25 80 CYS A O 1
ATOM 656 N N . LEU A 1 81 ? 12.643 -5.346 -19.394 1.00 93.38 81 LEU A N 1
ATOM 657 C CA . LEU A 1 81 ? 12.655 -4.838 -18.027 1.00 93.38 81 LEU A CA 1
ATOM 658 C C . LEU A 1 81 ? 12.993 -3.343 -18.018 1.00 93.38 81 LEU A C 1
ATOM 660 O O . LEU A 1 81 ? 13.840 -2.903 -18.797 1.00 93.38 81 LEU A O 1
ATOM 664 N N . PRO A 1 82 ? 12.343 -2.541 -17.163 1.00 95.75 82 PRO A N 1
ATOM 665 C CA . PRO A 1 82 ? 12.652 -1.124 -17.044 1.00 95.75 82 PRO A CA 1
ATOM 666 C C . PRO A 1 82 ? 14.036 -0.912 -16.428 1.00 95.75 82 PRO A C 1
ATOM 668 O O . PRO A 1 82 ? 14.459 -1.628 -15.519 1.00 95.75 82 PRO A O 1
ATOM 671 N N . ILE A 1 83 ? 14.717 0.132 -16.888 1.00 94.31 83 ILE A N 1
ATOM 672 C CA . ILE A 1 83 ? 15.988 0.586 -16.336 1.00 94.31 83 ILE A CA 1
ATOM 673 C C . ILE A 1 83 ? 15.701 1.702 -15.328 1.00 94.31 83 ILE A C 1
ATOM 675 O O . ILE A 1 83 ? 15.167 2.755 -15.680 1.00 94.31 83 ILE A O 1
ATOM 679 N N . CYS A 1 84 ? 16.096 1.485 -14.074 1.00 94.88 84 CYS A N 1
ATOM 680 C CA . CYS A 1 84 ? 16.106 2.513 -13.037 1.00 94.88 84 CYS A CA 1
ATOM 681 C C . CYS A 1 84 ? 17.517 3.111 -12.919 1.00 94.88 84 CYS A C 1
ATOM 683 O O . CYS A 1 84 ? 18.476 2.403 -12.607 1.00 94.88 84 CYS A O 1
ATOM 685 N N . SER A 1 85 ? 17.648 4.422 -13.136 1.00 93.81 85 SER A N 1
ATOM 686 C CA . SER A 1 85 ? 18.918 5.161 -13.060 1.00 93.81 85 SER A CA 1
ATOM 687 C C . SER A 1 85 ? 19.523 5.096 -11.657 1.00 93.81 85 SER A C 1
ATOM 689 O O . SER A 1 85 ? 20.741 5.041 -11.494 1.00 93.81 85 SER A O 1
ATOM 691 N N . THR A 1 86 ? 18.659 5.101 -10.637 1.00 94.12 86 THR A N 1
ATOM 692 C CA . THR A 1 86 ? 19.030 4.809 -9.249 1.00 94.12 86 THR A CA 1
ATOM 693 C C . THR A 1 86 ? 18.479 3.433 -8.877 1.00 94.12 86 THR A C 1
ATOM 695 O O . THR A 1 86 ? 17.281 3.214 -9.049 1.00 94.12 86 THR A O 1
ATOM 698 N N . PRO A 1 87 ? 19.298 2.503 -8.358 1.00 92.75 87 PRO A N 1
ATOM 699 C CA . PRO A 1 87 ? 18.827 1.160 -8.038 1.00 92.75 87 PRO A CA 1
ATOM 700 C C . PRO A 1 87 ? 17.759 1.182 -6.934 1.00 92.75 87 PRO A C 1
ATOM 702 O O . PRO A 1 87 ? 17.918 1.870 -5.922 1.00 92.75 87 PRO A O 1
ATOM 705 N N . CYS A 1 88 ? 16.700 0.387 -7.115 1.00 95.94 88 CYS A N 1
ATOM 706 C CA . CYS A 1 88 ? 15.670 0.153 -6.103 1.00 95.94 88 CYS A CA 1
ATOM 707 C C . CYS A 1 88 ? 16.215 -0.782 -5.012 1.00 95.94 88 CYS A C 1
ATOM 709 O O . CYS A 1 88 ? 16.261 -2.000 -5.179 1.00 95.94 88 CYS A O 1
ATOM 711 N N . ILE A 1 89 ? 16.659 -0.229 -3.885 1.00 95.88 89 ILE A N 1
ATOM 712 C CA . ILE A 1 89 ? 17.225 -1.010 -2.778 1.00 95.88 89 ILE A CA 1
ATOM 713 C C . ILE A 1 89 ? 16.078 -1.703 -2.030 1.00 95.88 89 ILE A C 1
ATOM 715 O O . ILE A 1 89 ? 15.186 -1.029 -1.522 1.00 95.88 89 ILE A O 1
ATOM 719 N N . ASN A 1 90 ? 16.112 -3.038 -1.939 1.00 95.56 90 ASN A N 1
ATOM 720 C CA . ASN A 1 90 ? 15.046 -3.883 -1.364 1.00 95.56 90 ASN A CA 1
ATOM 721 C C . ASN A 1 90 ? 13.663 -3.706 -2.024 1.00 95.56 90 ASN A C 1
ATOM 723 O O . ASN A 1 90 ? 12.640 -3.986 -1.400 1.00 95.56 90 ASN A O 1
ATOM 727 N N . GLY A 1 91 ? 13.631 -3.216 -3.262 1.00 95.62 91 GLY A N 1
ATOM 728 C CA . GLY A 1 91 ? 12.412 -3.008 -4.034 1.00 95.62 91 GLY A CA 1
ATOM 729 C C . GLY A 1 91 ? 12.559 -3.512 -5.459 1.00 95.62 91 GLY A C 1
ATOM 730 O O . GLY A 1 91 ? 13.636 -3.936 -5.875 1.00 95.62 91 GLY A O 1
ATOM 731 N N . THR A 1 92 ? 11.474 -3.419 -6.218 1.00 95.50 92 THR A N 1
ATOM 732 C CA . THR A 1 92 ? 11.438 -3.823 -7.627 1.00 95.50 92 THR A CA 1
ATOM 733 C C . THR A 1 92 ? 11.271 -2.592 -8.513 1.00 95.50 92 THR A C 1
ATOM 735 O O . THR A 1 92 ? 10.409 -1.755 -8.250 1.00 95.50 92 THR A O 1
ATOM 738 N N . CYS A 1 93 ? 12.086 -2.477 -9.564 1.00 95.81 93 CYS A N 1
ATOM 739 C CA . CYS A 1 93 ? 11.897 -1.475 -10.615 1.00 95.81 93 CYS A CA 1
ATOM 740 C C . CYS A 1 93 ? 10.738 -1.940 -11.507 1.00 95.81 93 CYS A C 1
ATOM 742 O O . CYS A 1 93 ? 10.844 -2.981 -12.156 1.00 95.81 93 CYS A O 1
ATOM 744 N N . ILE A 1 94 ? 9.615 -1.219 -11.486 1.00 94.56 94 ILE A N 1
ATOM 745 C CA . ILE A 1 94 ? 8.396 -1.591 -12.231 1.00 94.56 94 ILE A CA 1
ATOM 746 C C . ILE A 1 94 ? 8.149 -0.720 -13.458 1.00 94.56 94 ILE A C 1
ATOM 748 O O . ILE A 1 94 ? 7.399 -1.125 -14.340 1.00 94.56 94 ILE A O 1
ATOM 752 N N . ASP A 1 95 ? 8.786 0.445 -13.525 1.00 93.94 95 ASP A N 1
ATOM 753 C CA . ASP A 1 95 ? 8.828 1.329 -14.690 1.00 93.94 95 ASP A CA 1
ATOM 754 C C . ASP A 1 95 ? 10.098 2.196 -14.599 1.00 93.94 95 ASP A C 1
ATOM 756 O O . ASP A 1 95 ? 10.815 2.146 -13.593 1.00 93.94 95 ASP A O 1
ATOM 760 N N . VAL A 1 96 ? 10.393 2.983 -15.633 1.00 93.88 96 VAL A N 1
ATOM 761 C CA . VAL A 1 96 ? 11.552 3.885 -15.689 1.00 93.88 96 VAL A CA 1
ATOM 762 C C . VAL A 1 96 ? 11.578 4.769 -14.443 1.00 93.88 96 VAL A C 1
ATOM 764 O O . VAL A 1 96 ? 10.626 5.501 -14.164 1.00 93.88 96 VAL A O 1
ATOM 767 N N . ASP A 1 97 ? 12.666 4.667 -13.677 1.00 91.75 97 ASP A N 1
ATOM 768 C CA . ASP A 1 97 ? 12.876 5.375 -12.405 1.00 91.75 97 ASP A CA 1
ATOM 769 C C . ASP A 1 97 ? 11.719 5.234 -11.387 1.00 91.75 97 ASP A C 1
ATOM 771 O O . ASP A 1 97 ? 11.542 6.078 -10.506 1.00 91.75 97 ASP A O 1
ATOM 775 N N . THR A 1 98 ? 10.942 4.149 -11.478 1.00 94.38 98 THR A N 1
ATOM 776 C CA . THR A 1 98 ? 9.786 3.883 -10.615 1.00 94.38 98 THR A CA 1
ATOM 777 C C . THR A 1 98 ? 9.989 2.586 -9.838 1.00 94.38 98 THR A C 1
ATOM 779 O O . THR A 1 98 ? 9.918 1.484 -10.386 1.00 94.38 98 THR A O 1
ATOM 782 N N . CYS A 1 99 ? 10.206 2.725 -8.530 1.00 95.56 99 CYS A N 1
ATOM 783 C CA . CYS A 1 99 ? 10.358 1.606 -7.605 1.00 95.56 99 CYS A CA 1
ATOM 784 C C . CYS A 1 99 ? 9.039 1.283 -6.896 1.00 95.56 99 CYS A C 1
ATOM 786 O O . CYS A 1 99 ? 8.309 2.185 -6.483 1.00 95.56 99 CYS A O 1
ATOM 788 N N . ILE A 1 100 ? 8.785 -0.002 -6.665 1.00 95.75 100 ILE A N 1
ATOM 789 C CA . ILE A 1 100 ? 7.747 -0.481 -5.752 1.00 95.75 100 ILE A CA 1
ATOM 790 C C . ILE A 1 100 ? 8.374 -1.286 -4.614 1.00 95.75 100 ILE A C 1
ATOM 792 O O . ILE A 1 100 ? 9.399 -1.949 -4.794 1.00 95.75 100 ILE A O 1
ATOM 796 N N . CYS A 1 101 ? 7.743 -1.222 -3.446 1.00 95.31 101 CYS A N 1
ATOM 797 C CA . CYS A 1 101 ? 8.139 -1.964 -2.260 1.00 95.31 101 CYS A CA 1
ATOM 798 C C . CYS A 1 101 ? 7.091 -3.019 -1.930 1.00 95.31 101 CYS A C 1
ATOM 800 O O . CYS A 1 101 ? 5.893 -2.733 -1.968 1.00 95.31 101 CYS A O 1
ATOM 802 N N . ASP A 1 102 ? 7.545 -4.210 -1.555 1.00 93.31 102 ASP A N 1
ATOM 803 C CA . ASP A 1 102 ? 6.654 -5.229 -1.016 1.00 93.31 102 ASP A CA 1
ATOM 804 C C . ASP A 1 102 ? 6.181 -4.817 0.380 1.00 93.31 102 ASP A C 1
ATOM 806 O O . ASP A 1 102 ? 6.971 -4.393 1.228 1.00 93.31 102 ASP A O 1
ATOM 810 N N . THR A 1 103 ? 4.882 -4.950 0.646 1.00 88.50 103 THR A N 1
ATOM 811 C CA . THR A 1 103 ? 4.314 -4.691 1.975 1.00 88.50 103 THR A CA 1
ATOM 812 C C . THR A 1 103 ? 4.987 -5.605 3.011 1.00 88.50 103 THR A C 1
ATOM 814 O O . THR A 1 103 ? 5.076 -6.811 2.772 1.00 88.50 103 THR A O 1
ATOM 817 N N . PRO A 1 104 ? 5.455 -5.088 4.166 1.00 87.19 104 PRO A N 1
ATOM 818 C CA . PRO A 1 104 ? 5.148 -3.787 4.781 1.00 87.19 104 PRO A CA 1
ATOM 819 C C . PRO A 1 104 ? 6.197 -2.680 4.556 1.00 87.19 104 PRO A C 1
ATOM 821 O O . PRO A 1 104 ? 6.193 -1.682 5.276 1.00 87.19 104 PRO A O 1
ATOM 824 N N . LEU A 1 105 ? 7.128 -2.846 3.616 1.00 92.25 105 LEU A N 1
ATOM 825 C CA . LEU A 1 105 ? 8.147 -1.838 3.336 1.00 92.25 105 LEU A CA 1
ATOM 826 C C . LEU A 1 105 ? 7.538 -0.616 2.643 1.00 92.25 105 LEU A C 1
ATOM 828 O O . LEU A 1 105 ? 6.587 -0.717 1.869 1.00 92.25 105 LEU A O 1
ATOM 832 N N . VAL A 1 106 ? 8.141 0.543 2.887 1.00 91.88 106 VAL A N 1
ATOM 833 C CA . VAL A 1 106 ? 7.735 1.818 2.291 1.00 91.88 106 VAL A CA 1
ATOM 834 C C . VAL A 1 106 ? 8.892 2.439 1.526 1.00 91.88 106 VAL A C 1
ATOM 836 O O . VAL A 1 106 ? 10.050 2.336 1.941 1.00 91.88 106 VAL A O 1
ATOM 839 N N . LEU A 1 107 ? 8.580 3.085 0.402 1.00 92.38 107 LEU A N 1
ATOM 840 C CA . LEU A 1 107 ? 9.583 3.717 -0.449 1.00 92.38 107 LEU A CA 1
ATOM 841 C C . LEU A 1 107 ? 10.040 5.043 0.168 1.00 92.38 107 LEU A C 1
ATOM 843 O O . LEU A 1 107 ? 9.253 5.979 0.314 1.00 92.38 107 LEU A O 1
ATOM 847 N N . VAL A 1 108 ? 11.327 5.136 0.498 1.00 91.00 108 VAL A N 1
ATOM 848 C CA . VAL A 1 108 ? 11.987 6.363 0.956 1.00 91.00 108 VAL A CA 1
ATOM 849 C C . VAL A 1 108 ? 13.212 6.612 0.082 1.00 91.00 108 VAL A C 1
ATOM 851 O O . VAL A 1 108 ? 14.222 5.914 0.174 1.00 91.00 108 VAL A O 1
ATOM 854 N N . GLY A 1 109 ? 13.120 7.614 -0.795 1.00 90.56 109 GLY A N 1
ATOM 855 C CA . GLY A 1 109 ? 14.106 7.812 -1.859 1.00 90.56 109 GLY A CA 1
ATOM 856 C C . GLY A 1 109 ? 14.035 6.657 -2.860 1.00 90.56 109 GLY A C 1
ATOM 857 O O . GLY A 1 109 ? 12.978 6.408 -3.426 1.00 90.56 109 GLY A O 1
ATOM 858 N N . SER A 1 110 ? 15.142 5.936 -3.041 1.00 91.69 110 SER A N 1
ATOM 859 C CA . SER A 1 110 ? 15.219 4.717 -3.860 1.00 91.69 110 SER A CA 1
ATOM 860 C C . SER A 1 110 ? 15.264 3.432 -3.023 1.00 91.69 110 SER A C 1
ATOM 862 O O . SER A 1 110 ? 15.603 2.372 -3.544 1.00 91.69 110 SER A O 1
ATOM 864 N N . SER A 1 111 ? 14.965 3.517 -1.723 1.00 93.81 111 SER A N 1
ATOM 865 C CA . SER A 1 111 ? 15.092 2.402 -0.784 1.00 93.81 111 SER A CA 1
ATOM 866 C C . SER A 1 111 ? 13.753 2.027 -0.173 1.00 93.81 111 SER A C 1
ATOM 868 O O . SER A 1 111 ? 13.051 2.872 0.381 1.00 93.81 111 SER A O 1
ATOM 870 N N . CYS A 1 112 ? 13.443 0.740 -0.202 1.00 94.56 112 CYS A N 1
ATOM 871 C CA . CYS A 1 112 ? 12.336 0.151 0.527 1.00 94.56 112 CYS A CA 1
ATOM 872 C C . CYS A 1 112 ? 12.784 -0.173 1.949 1.00 94.56 112 CYS A C 1
ATOM 874 O O . CYS A 1 112 ? 13.649 -1.026 2.175 1.00 94.56 112 CYS A O 1
ATOM 876 N N . ILE A 1 113 ? 12.215 0.539 2.917 1.00 92.75 113 ILE A N 1
ATOM 877 C CA . ILE A 1 113 ? 12.593 0.428 4.326 1.00 92.75 113 ILE A CA 1
ATOM 878 C C . ILE A 1 113 ? 11.392 0.056 5.185 1.00 92.75 113 ILE A C 1
ATOM 880 O O . ILE A 1 113 ? 10.255 0.394 4.864 1.00 92.75 113 ILE A O 1
ATOM 884 N N . MET A 1 114 ? 11.653 -0.620 6.305 1.00 91.12 114 MET A N 1
ATOM 885 C CA . MET A 1 114 ? 10.621 -0.842 7.313 1.00 91.12 114 MET A CA 1
ATOM 886 C C . MET A 1 114 ? 10.203 0.512 7.901 1.00 91.12 114 MET A C 1
ATOM 888 O O . MET A 1 114 ? 11.070 1.244 8.396 1.00 91.12 114 MET A O 1
ATOM 892 N N . PRO A 1 115 ? 8.909 0.868 7.855 1.00 90.25 115 PRO A N 1
ATOM 893 C CA . PRO A 1 115 ? 8.442 2.126 8.409 1.00 90.25 115 PRO A CA 1
ATOM 894 C C . PRO A 1 115 ? 8.598 2.123 9.932 1.00 90.25 115 PRO A C 1
ATOM 896 O O . PRO A 1 115 ? 8.486 1.093 10.599 1.00 90.25 115 PRO A O 1
ATOM 899 N N . THR A 1 116 ? 8.864 3.301 10.493 1.00 88.69 116 THR A N 1
ATOM 900 C CA . THR A 1 116 ? 8.988 3.490 11.941 1.00 88.69 116 THR A CA 1
ATOM 901 C C . THR A 1 116 ? 7.828 4.334 12.451 1.00 88.69 116 THR A C 1
ATOM 903 O O . THR A 1 116 ? 7.549 5.420 11.939 1.00 88.69 116 THR A O 1
ATOM 906 N N . CYS A 1 117 ? 7.143 3.829 13.475 1.00 86.44 117 CYS A N 1
ATOM 907 C CA . CYS A 1 117 ? 6.045 4.520 14.136 1.00 86.44 117 CYS A CA 1
ATOM 908 C C . CYS A 1 117 ? 6.286 4.570 15.639 1.00 86.44 117 CYS A C 1
ATOM 910 O O . CYS A 1 117 ? 6.695 3.589 16.256 1.00 86.44 117 CYS A O 1
ATOM 912 N N . THR A 1 118 ? 5.976 5.714 16.238 1.00 86.75 118 THR A N 1
ATOM 913 C CA . THR A 1 118 ? 5.836 5.836 17.688 1.00 86.75 118 THR A CA 1
ATOM 914 C C . THR A 1 118 ? 4.380 5.576 18.061 1.00 86.75 118 THR A C 1
ATOM 916 O O . THR A 1 118 ? 3.475 6.016 17.350 1.00 86.75 118 THR A O 1
ATOM 919 N N . ASN A 1 119 ? 4.143 4.870 19.172 1.00 85.81 119 ASN A N 1
ATOM 920 C CA . ASN A 1 119 ? 2.811 4.758 19.776 1.00 85.81 119 ASN A CA 1
ATOM 921 C C . ASN A 1 119 ? 1.713 4.162 18.851 1.00 85.81 119 ASN A C 1
ATOM 923 O O . ASN A 1 119 ? 0.551 4.555 18.920 1.00 85.81 119 ASN A O 1
ATOM 927 N N . CYS A 1 120 ? 2.068 3.199 17.992 1.00 89.62 120 CYS A N 1
ATOM 928 C CA . CYS A 1 120 ? 1.161 2.520 17.050 1.00 89.62 120 CYS A CA 1
ATOM 929 C C . CYS A 1 120 ? 0.725 1.131 17.560 1.00 89.62 120 CYS A C 1
ATOM 931 O O . CYS A 1 120 ? 0.756 0.138 16.842 1.00 89.62 120 CYS A O 1
ATOM 933 N N . GLU A 1 121 ? 0.373 1.031 18.842 1.00 88.75 121 GLU A N 1
ATOM 934 C CA . GLU A 1 121 ? -0.208 -0.202 19.383 1.00 88.75 121 GLU A CA 1
ATOM 935 C C . GLU A 1 121 ? -1.646 -0.354 18.870 1.00 88.75 121 GLU A C 1
ATOM 937 O O . GLU A 1 121 ? -2.411 0.604 18.946 1.00 88.75 121 GLU A O 1
ATOM 942 N N . HIS A 1 122 ? -2.036 -1.547 18.406 1.00 91.00 122 HIS A N 1
ATOM 943 C CA . HIS A 1 122 ? -3.344 -1.808 17.767 1.00 91.00 122 HIS A CA 1
ATOM 944 C C . HIS A 1 122 ? -3.546 -1.068 16.430 1.00 91.00 122 HIS A C 1
ATOM 946 O O . HIS A 1 122 ? -4.653 -0.632 16.100 1.00 91.00 122 HIS A O 1
ATOM 952 N N . GLY A 1 123 ? -2.465 -0.905 15.671 1.00 91.56 123 GLY A N 1
ATOM 953 C CA . GLY A 1 123 ? -2.483 -0.412 14.303 1.00 91.56 123 GLY A CA 1
ATOM 954 C C . GLY A 1 123 ? -1.285 -0.926 13.514 1.00 91.56 123 GLY A C 1
ATOM 955 O O . GLY A 1 123 ? -0.339 -1.471 14.086 1.00 91.56 123 GLY A O 1
ATOM 956 N N . ASP A 1 124 ? -1.333 -0.729 12.205 1.00 90.62 124 ASP A N 1
ATOM 957 C CA . ASP A 1 124 ? -0.264 -1.068 11.279 1.00 90.62 124 ASP A CA 1
ATOM 958 C C . ASP A 1 124 ? 0.473 0.209 10.858 1.00 90.62 124 ASP A C 1
ATOM 960 O O . ASP A 1 124 ? -0.127 1.236 10.528 1.00 90.62 124 ASP A O 1
ATOM 964 N N . CYS A 1 125 ? 1.803 0.169 10.903 1.00 89.94 125 CYS A N 1
ATOM 965 C CA . CYS A 1 125 ? 2.636 1.290 10.484 1.00 89.94 125 CYS A CA 1
ATOM 966 C C . CYS A 1 125 ? 2.753 1.277 8.955 1.00 89.94 125 CYS A C 1
ATOM 968 O O . CYS A 1 125 ? 3.480 0.455 8.403 1.00 89.94 125 CYS A O 1
ATOM 970 N N . THR A 1 126 ? 2.027 2.162 8.273 1.00 88.25 126 THR A N 1
ATOM 971 C CA . THR A 1 126 ? 1.944 2.192 6.799 1.00 88.25 126 THR A CA 1
ATOM 972 C C . THR A 1 126 ? 2.868 3.219 6.158 1.00 88.25 126 THR A C 1
ATOM 974 O O . THR A 1 126 ? 3.120 3.155 4.960 1.00 88.25 126 THR A O 1
ATOM 977 N N . ALA A 1 127 ? 3.401 4.152 6.946 1.00 84.50 127 ALA A N 1
ATOM 978 C CA . ALA A 1 127 ? 4.513 5.029 6.590 1.00 84.50 127 ALA A CA 1
ATOM 979 C C . ALA A 1 127 ? 5.156 5.585 7.866 1.00 84.50 127 ALA A C 1
ATOM 981 O O . ALA A 1 127 ? 4.644 5.401 8.969 1.00 84.50 127 ALA A O 1
ATOM 982 N N . THR A 1 128 ? 6.279 6.293 7.740 1.00 82.56 128 THR A N 1
ATOM 983 C CA . THR A 1 128 ? 6.942 6.931 8.886 1.00 82.56 128 THR A CA 1
ATOM 984 C C . THR A 1 128 ? 5.962 7.819 9.661 1.00 82.56 128 THR A C 1
ATOM 986 O O . THR A 1 128 ? 5.420 8.777 9.114 1.00 82.56 128 THR A O 1
ATOM 989 N N . ASN A 1 129 ? 5.738 7.502 10.940 1.00 82.88 129 ASN A N 1
ATOM 990 C CA . ASN A 1 129 ? 4.740 8.115 11.835 1.00 82.88 129 ASN A CA 1
ATOM 991 C C . ASN A 1 129 ? 3.258 8.001 11.402 1.00 82.88 129 ASN A C 1
ATOM 993 O O . ASN A 1 129 ? 2.367 8.501 12.106 1.00 82.88 129 ASN A O 1
ATOM 997 N N . VAL A 1 130 ? 2.959 7.302 10.308 1.00 86.94 130 VAL A N 1
ATOM 998 C CA . VAL A 1 130 ? 1.596 7.025 9.843 1.00 86.94 130 VAL A CA 1
ATOM 999 C C . VAL A 1 130 ? 1.194 5.633 10.314 1.00 86.94 130 VAL A C 1
ATOM 1001 O O . VAL A 1 130 ? 1.787 4.628 9.945 1.00 86.94 130 VAL A O 1
ATOM 1004 N N . CYS A 1 131 ? 0.182 5.610 11.171 1.00 90.12 131 CYS A N 1
ATOM 1005 C CA . CYS A 1 131 ? -0.351 4.426 11.817 1.00 90.12 131 CYS A CA 1
ATOM 1006 C C . CYS A 1 131 ? -1.809 4.317 11.405 1.00 90.12 131 CYS A C 1
ATOM 1008 O O . CYS A 1 131 ? -2.594 5.238 11.676 1.00 90.12 131 CYS A O 1
ATOM 1010 N N . GLU A 1 132 ? -2.136 3.224 10.739 1.00 91.94 132 GLU A N 1
ATOM 1011 C CA . GLU A 1 132 ? -3.489 2.844 10.386 1.00 91.94 132 GLU A CA 1
ATOM 1012 C C . GLU A 1 132 ? -4.040 1.965 11.506 1.00 91.94 132 GLU A C 1
ATOM 1014 O O . GLU A 1 132 ? -3.552 0.867 11.748 1.00 91.94 132 GLU A O 1
ATOM 1019 N N . CYS A 1 133 ? -5.011 2.476 12.259 1.00 92.94 133 CYS A N 1
ATOM 1020 C CA . CYS A 1 133 ? -5.551 1.741 13.397 1.00 92.94 133 CYS A CA 1
ATOM 1021 C C . CYS A 1 133 ? -6.349 0.518 12.938 1.00 92.94 133 CYS A C 1
ATOM 1023 O O . CYS A 1 133 ? -7.093 0.585 11.960 1.00 92.94 133 CYS A O 1
ATOM 1025 N N . HIS A 1 134 ? -6.235 -0.585 13.682 1.00 91.75 134 HIS A N 1
ATOM 1026 C CA . HIS A 1 134 ? -7.026 -1.788 13.436 1.00 91.75 134 HIS A CA 1
ATOM 1027 C C . HIS A 1 134 ? -8.531 -1.484 13.552 1.00 91.75 134 HIS A C 1
ATOM 1029 O O . HIS A 1 134 ? -8.925 -0.531 14.237 1.00 91.75 134 HIS A O 1
ATOM 1035 N N . PRO A 1 135 ? -9.405 -2.294 12.930 1.00 88.06 135 PRO A N 1
ATOM 1036 C CA . PRO A 1 135 ? -10.848 -2.097 13.022 1.00 88.06 135 PRO A CA 1
ATOM 1037 C C . PRO A 1 135 ? -11.330 -1.921 14.473 1.00 88.06 135 PRO A C 1
ATOM 1039 O O . PRO A 1 135 ? -10.962 -2.685 15.368 1.00 88.06 135 PRO A O 1
ATOM 1042 N N . GLY A 1 136 ? -12.161 -0.901 14.711 1.00 86.06 136 GLY A N 1
ATOM 1043 C CA . GLY A 1 136 ? -12.718 -0.578 16.032 1.00 86.06 136 GLY A CA 1
ATOM 1044 C C . GLY A 1 136 ? -11.866 0.374 16.870 1.00 86.06 136 GLY A C 1
ATOM 1045 O O . GLY A 1 136 ? -12.298 0.783 17.953 1.00 86.06 136 GLY A O 1
ATOM 1046 N N . TYR A 1 137 ? -10.699 0.761 16.359 1.00 92.00 137 TYR A N 1
ATOM 1047 C CA . TYR A 1 137 ? -9.823 1.772 16.930 1.00 92.00 137 TYR A CA 1
ATOM 1048 C C . TYR A 1 137 ? -9.796 3.017 16.035 1.00 92.00 137 TYR A C 1
ATOM 1050 O O . TYR A 1 137 ? -9.905 2.931 14.815 1.00 92.00 137 TYR A O 1
ATOM 1058 N N . ILE A 1 138 ? -9.626 4.188 16.642 1.00 90.19 138 ILE A N 1
ATOM 1059 C CA . ILE A 1 138 ? -9.379 5.455 15.950 1.00 90.19 138 ILE A CA 1
ATOM 1060 C C . ILE A 1 138 ? -8.085 6.071 16.454 1.00 90.19 138 ILE A C 1
ATOM 1062 O O . ILE A 1 138 ? -7.694 5.884 17.612 1.00 90.19 138 ILE A O 1
ATOM 1066 N N . ARG A 1 139 ? -7.442 6.871 15.605 1.00 88.62 139 ARG A N 1
ATOM 1067 C CA . ARG A 1 139 ? -6.269 7.626 16.026 1.00 88.62 139 ARG A CA 1
ATOM 1068 C C . ARG A 1 139 ? -6.695 8.832 16.855 1.00 88.62 139 ARG A C 1
ATOM 1070 O O . ARG A 1 139 ? -7.388 9.720 16.369 1.00 88.62 139 ARG A O 1
ATOM 1077 N N . SER A 1 140 ? -6.262 8.864 18.107 1.00 86.38 140 SER A N 1
ATOM 1078 C CA . SER A 1 140 ? -6.545 9.934 19.061 1.00 86.38 140 SER A CA 1
ATOM 1079 C C . SER A 1 140 ? -5.301 10.179 19.912 1.00 86.38 140 SER A C 1
ATOM 1081 O O . SER A 1 140 ? -4.732 9.238 20.455 1.00 86.38 140 SER A O 1
ATOM 1083 N N . GLU A 1 141 ? -4.841 11.432 20.002 1.00 84.31 141 GLU A N 1
ATOM 1084 C CA . GLU A 1 141 ? -3.626 11.810 20.757 1.00 84.31 141 GLU A CA 1
ATOM 1085 C C . GLU A 1 141 ? -2.363 11.027 20.341 1.00 84.31 141 GLU A C 1
ATOM 1087 O O . GLU A 1 141 ? -1.482 10.739 21.146 1.00 84.31 141 GLU A O 1
ATOM 1092 N N . GLY A 1 142 ? -2.272 10.654 19.063 1.00 81.50 142 GLY A N 1
ATOM 1093 C CA . GLY A 1 142 ? -1.128 9.923 18.516 1.00 81.50 142 GLY A CA 1
ATOM 1094 C C . GLY A 1 142 ? -1.162 8.405 18.716 1.00 81.50 142 GLY A C 1
ATOM 1095 O O . GLY A 1 142 ? -0.378 7.736 18.046 1.00 81.50 142 GLY A O 1
ATOM 1096 N N . ILE A 1 143 ? -2.097 7.871 19.514 1.00 87.56 143 ILE A N 1
ATOM 1097 C CA . ILE A 1 143 ? -2.312 6.429 19.747 1.00 87.56 143 ILE A CA 1
ATOM 1098 C C . ILE A 1 143 ? -3.610 5.931 19.108 1.00 87.56 143 ILE A C 1
ATOM 1100 O O . ILE A 1 143 ? -4.555 6.697 18.908 1.00 87.56 143 ILE A O 1
ATOM 1104 N N . CYS A 1 144 ? -3.679 4.636 18.811 1.00 92.00 144 CYS A N 1
ATOM 1105 C CA . CYS A 1 144 ? -4.932 3.987 18.440 1.00 92.00 144 CYS A CA 1
ATOM 1106 C C . CYS A 1 144 ? -5.728 3.660 19.708 1.00 92.00 144 CYS A C 1
ATOM 1108 O O . CYS A 1 144 ? -5.319 2.839 20.529 1.00 92.00 144 CYS A O 1
ATOM 1110 N N . LYS A 1 145 ? -6.880 4.316 19.881 1.00 91.00 145 LYS A N 1
ATOM 1111 C CA . LYS A 1 145 ? -7.811 4.084 20.995 1.00 91.00 145 LYS A CA 1
ATOM 1112 C C . LYS A 1 145 ? -9.100 3.471 20.471 1.00 91.00 145 LYS A C 1
ATOM 1114 O O . LYS A 1 145 ? -9.570 3.843 19.403 1.00 91.00 145 LYS A O 1
ATOM 1119 N N . LYS A 1 146 ? -9.703 2.576 21.251 1.00 92.06 146 LYS A N 1
ATOM 1120 C CA . LYS A 1 146 ? -11.040 2.039 20.967 1.00 92.06 146 LYS A CA 1
ATOM 1121 C C . LYS A 1 146 ? -12.049 3.175 20.811 1.00 92.06 146 LYS A C 1
ATOM 1123 O O . LYS A 1 146 ? -12.015 4.135 21.582 1.00 92.06 146 LYS A O 1
ATOM 1128 N N . PHE A 1 147 ? -12.945 3.044 19.839 1.00 90.00 147 PHE A N 1
ATOM 1129 C CA . PHE A 1 147 ? -13.924 4.076 19.512 1.00 90.00 147 PHE A CA 1
ATOM 1130 C C . PHE A 1 147 ? -15.371 3.614 19.672 1.00 90.00 147 PHE A C 1
ATOM 1132 O O . PHE A 1 147 ? -15.746 2.527 19.221 1.00 90.00 147 PHE A O 1
ATOM 1139 N N . CYS A 1 148 ? -16.171 4.490 20.279 1.00 90.81 148 CYS A N 1
ATOM 1140 C CA . CYS A 1 148 ? -17.620 4.407 20.361 1.00 90.81 148 CYS A CA 1
ATOM 1141 C C . CYS A 1 148 ? -18.202 5.813 20.122 1.00 90.81 148 CYS A C 1
ATOM 1143 O O . CYS A 1 148 ? -17.737 6.773 20.736 1.00 90.81 148 CYS A O 1
ATOM 1145 N N . ASP A 1 149 ? -19.227 5.930 19.275 1.00 90.38 149 ASP A N 1
ATOM 1146 C CA . ASP A 1 149 ? -19.915 7.183 18.923 1.00 90.38 149 ASP A CA 1
ATOM 1147 C C . ASP A 1 149 ? -20.528 7.871 20.149 1.00 90.38 149 ASP A C 1
ATOM 1149 O O . ASP A 1 149 ? -20.636 9.097 20.215 1.00 90.38 149 ASP A O 1
ATOM 1153 N N . LYS A 1 150 ? -20.938 7.064 21.132 1.00 92.06 150 LYS A N 1
ATOM 1154 C CA . LYS A 1 150 ? -21.424 7.505 22.436 1.00 92.06 150 LYS A CA 1
ATOM 1155 C C . LYS A 1 150 ? -20.610 6.839 23.547 1.00 92.06 150 LYS A C 1
ATOM 1157 O O . LYS A 1 150 ? -20.147 5.708 23.381 1.00 92.06 150 LYS A O 1
ATOM 1162 N N . PRO A 1 151 ? -20.442 7.512 24.696 1.00 91.88 151 PRO A N 1
ATOM 1163 C CA . PRO A 1 151 ? -19.769 6.918 25.840 1.00 91.88 151 PRO A CA 1
ATOM 1164 C C . PRO A 1 151 ? -20.590 5.759 26.417 1.00 91.88 151 PRO A C 1
ATOM 1166 O O . PRO A 1 151 ? -21.804 5.871 26.572 1.00 91.88 151 PRO A O 1
ATOM 1169 N N . CYS A 1 152 ? -19.907 4.676 26.790 1.00 94.88 152 CYS A N 1
ATOM 1170 C CA . CYS A 1 152 ? -20.511 3.569 27.523 1.00 94.88 152 CYS A CA 1
ATOM 1171 C C . CYS A 1 152 ? -20.758 3.977 28.984 1.00 94.88 152 CYS A C 1
ATOM 1173 O O . CYS A 1 152 ? -19.813 4.204 29.739 1.00 94.88 152 CYS A O 1
ATOM 1175 N N . ILE A 1 153 ? -22.019 4.075 29.402 1.00 95.56 153 ILE A N 1
ATOM 1176 C CA . ILE A 1 153 ? -22.394 4.387 30.787 1.00 95.56 153 ILE A CA 1
ATOM 1177 C C . ILE A 1 153 ? -22.307 3.098 31.611 1.00 95.56 153 ILE A C 1
ATOM 1179 O O . ILE A 1 153 ? -22.976 2.125 31.277 1.00 95.56 153 ILE A O 1
ATOM 1183 N N . SER A 1 154 ? -21.514 3.086 32.688 1.00 93.94 154 SER A N 1
ATOM 1184 C CA . SER A 1 154 ? -21.254 1.897 33.529 1.00 93.94 154 SER A CA 1
ATOM 1185 C C . SER A 1 154 ? -20.636 0.707 32.774 1.00 93.94 154 SER A C 1
ATOM 1187 O O . SER A 1 154 ? -20.842 -0.458 33.127 1.00 93.94 154 SER A O 1
ATOM 1189 N N . GLY A 1 155 ? -19.852 0.998 31.737 1.00 94.38 155 GLY A N 1
ATOM 1190 C CA . GLY A 1 155 ? -19.087 0.011 30.988 1.00 94.38 155 GLY A CA 1
ATOM 1191 C C . GLY A 1 155 ? -17.864 0.626 30.319 1.00 94.38 155 GLY A C 1
ATOM 1192 O O . GLY A 1 155 ? -17.659 1.838 30.334 1.00 94.38 155 GLY A O 1
ATOM 1193 N N . GLU A 1 156 ? -17.055 -0.222 29.701 1.00 94.88 156 GLU A N 1
ATOM 1194 C CA . GLU A 1 156 ? -15.919 0.176 28.876 1.00 94.88 156 GLU A CA 1
ATOM 1195 C C . GLU A 1 156 ? -16.257 0.016 27.388 1.00 94.88 156 GLU A C 1
ATOM 1197 O O . GLU A 1 156 ? -16.851 -0.980 26.969 1.00 94.88 156 GLU A O 1
ATOM 1202 N N . CYS A 1 157 ? -15.865 0.990 26.565 1.00 93.62 157 CYS A N 1
ATOM 1203 C CA . CYS A 1 157 ? -15.931 0.835 25.114 1.00 93.62 157 CYS A CA 1
ATOM 1204 C C . CYS A 1 157 ? -14.892 -0.203 24.687 1.00 93.62 157 CYS A C 1
ATOM 1206 O O . CYS A 1 157 ? -13.708 -0.061 25.003 1.00 93.62 157 CYS A O 1
ATOM 1208 N N . VAL A 1 158 ? -15.316 -1.235 23.956 1.00 92.00 158 VAL A N 1
ATOM 1209 C CA . VAL A 1 158 ? -14.404 -2.242 23.389 1.00 92.00 158 VAL A CA 1
ATOM 1210 C C . VAL A 1 158 ? -14.079 -1.999 21.912 1.00 92.00 158 VAL A C 1
ATOM 1212 O O . VAL A 1 158 ? -13.272 -2.733 21.351 1.00 92.00 158 VAL A O 1
ATOM 1215 N N . GLY A 1 159 ? -14.632 -0.934 21.324 1.00 90.56 159 GLY A N 1
ATOM 1216 C CA . GLY A 1 159 ? -14.513 -0.584 19.907 1.00 90.56 159 GLY A CA 1
ATOM 1217 C C . GLY A 1 159 ? -15.770 -0.955 19.119 1.00 90.56 159 GLY A C 1
ATOM 1218 O O . GLY A 1 159 ? -16.640 -1.660 19.629 1.00 90.56 159 GLY A O 1
ATOM 1219 N N . HIS A 1 160 ? -15.874 -0.479 17.876 1.00 89.56 160 HIS A N 1
ATOM 1220 C CA . HIS A 1 160 ? -17.008 -0.750 16.973 1.00 89.56 160 HIS A CA 1
ATOM 1221 C C . HIS A 1 160 ? -18.390 -0.422 17.564 1.00 89.56 160 HIS A C 1
ATOM 1223 O O . HIS A 1 160 ? -19.353 -1.137 17.295 1.00 89.56 160 HIS A O 1
ATOM 1229 N N . ASN A 1 161 ? -18.507 0.624 18.389 1.00 89.44 161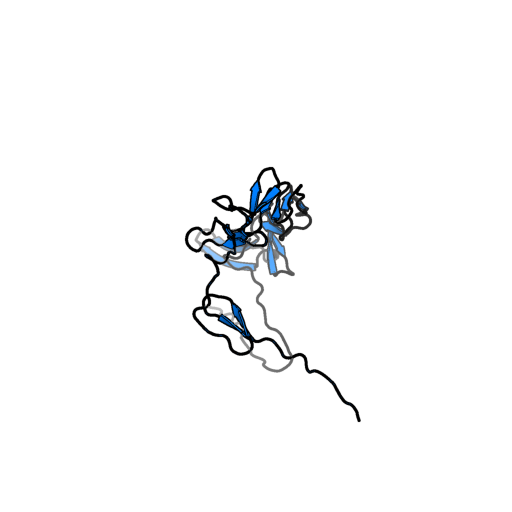 ASN A N 1
ATOM 1230 C CA . ASN A 1 161 ? -19.759 0.948 19.089 1.00 89.44 161 ASN A CA 1
ATOM 1231 C C . ASN A 1 161 ? -20.274 -0.162 20.027 1.00 89.44 161 ASN A C 1
ATOM 1233 O O . ASN A 1 161 ? -21.465 -0.216 20.324 1.00 89.44 161 ASN A O 1
ATOM 1237 N N . VAL A 1 162 ? -19.390 -1.040 20.512 1.00 91.25 162 VAL A N 1
ATOM 1238 C CA . VAL A 1 162 ? -19.735 -2.099 21.466 1.00 91.25 162 VAL A CA 1
ATOM 1239 C C . VAL A 1 162 ? -19.265 -1.714 22.868 1.00 91.25 162 VAL A C 1
ATOM 1241 O O . VAL A 1 162 ? -18.094 -1.387 23.086 1.00 91.25 162 VAL A O 1
ATOM 1244 N N . CYS A 1 163 ? -20.179 -1.804 23.835 1.00 93.81 163 CYS A N 1
ATOM 1245 C CA . CYS A 1 163 ? -19.901 -1.604 25.253 1.00 93.81 163 CYS A CA 1
ATOM 1246 C C . CYS A 1 163 ? -19.776 -2.944 25.979 1.00 93.81 163 CYS A C 1
ATOM 1248 O O . CYS A 1 163 ? -20.664 -3.795 25.909 1.00 93.81 163 CYS A O 1
ATOM 1250 N N . LYS A 1 164 ? -18.684 -3.120 26.722 1.00 93.69 164 LYS A N 1
ATOM 1251 C CA . LYS A 1 164 ? -18.537 -4.198 27.698 1.00 93.69 164 LYS A CA 1
ATOM 1252 C C . LYS A 1 164 ? -18.888 -3.650 29.072 1.00 93.69 164 LYS A C 1
ATOM 1254 O O . LYS A 1 164 ? -18.200 -2.777 29.594 1.00 93.69 164 LYS A O 1
ATOM 1259 N N . CYS A 1 165 ? -19.964 -4.157 29.655 1.00 92.38 165 CYS A N 1
ATOM 1260 C CA . CYS A 1 165 ? -20.407 -3.713 30.968 1.00 92.38 165 CYS A CA 1
ATOM 1261 C C . CYS A 1 165 ? -19.441 -4.141 32.075 1.00 92.38 165 CYS A C 1
ATOM 1263 O O . CYS A 1 165 ? -18.768 -5.171 31.973 1.00 92.38 165 CYS A O 1
ATOM 1265 N N . HIS A 1 166 ? -19.364 -3.326 33.128 1.00 89.62 166 HIS A N 1
ATOM 1266 C CA . HIS A 1 166 ? -18.626 -3.685 34.334 1.00 89.62 166 HIS A CA 1
ATOM 1267 C C . HIS A 1 166 ? -19.282 -4.871 35.055 1.00 89.62 166 HIS A C 1
ATOM 1269 O O . HIS A 1 166 ? -20.422 -5.246 34.778 1.00 89.62 166 HIS A O 1
ATOM 1275 N N . GLU A 1 167 ? -18.550 -5.478 35.986 1.00 86.06 167 GLU A N 1
ATOM 1276 C CA . GLU A 1 167 ? -19.067 -6.591 36.781 1.00 86.06 167 GLU A CA 1
ATOM 1277 C C . GLU A 1 167 ? -20.352 -6.188 37.525 1.00 86.06 167 GLU A C 1
ATOM 1279 O O . GLU A 1 167 ? -20.430 -5.111 38.114 1.00 86.06 167 GLU A O 1
ATOM 1284 N N . GLY A 1 168 ? -21.378 -7.043 37.462 1.00 81.25 168 GLY A N 1
ATOM 1285 C CA . GLY A 1 168 ? -22.698 -6.761 38.036 1.00 81.25 168 GLY A CA 1
ATOM 1286 C C . GLY A 1 168 ? -23.605 -5.870 37.179 1.00 81.25 168 GLY A C 1
ATOM 1287 O O . GLY A 1 168 ? -24.680 -5.503 37.646 1.00 81.25 168 GLY A O 1
ATOM 1288 N N . PHE A 1 169 ? -23.212 -5.540 35.943 1.00 85.25 169 PHE A N 1
ATOM 1289 C CA . PHE A 1 169 ? -24.038 -4.811 34.980 1.00 85.25 169 PHE A CA 1
ATOM 1290 C C . PHE A 1 169 ? -24.235 -5.604 33.681 1.00 85.25 169 PHE A C 1
ATOM 1292 O O . PHE A 1 169 ? -23.387 -6.400 33.274 1.00 85.25 169 PHE A O 1
ATOM 1299 N N . MET A 1 170 ? -25.343 -5.335 32.994 1.00 84.69 170 MET A N 1
ATOM 1300 C CA . MET A 1 170 ? -25.675 -5.876 31.676 1.00 84.69 170 MET A CA 1
ATOM 1301 C C . MET A 1 170 ? -26.078 -4.758 30.714 1.00 84.69 170 ME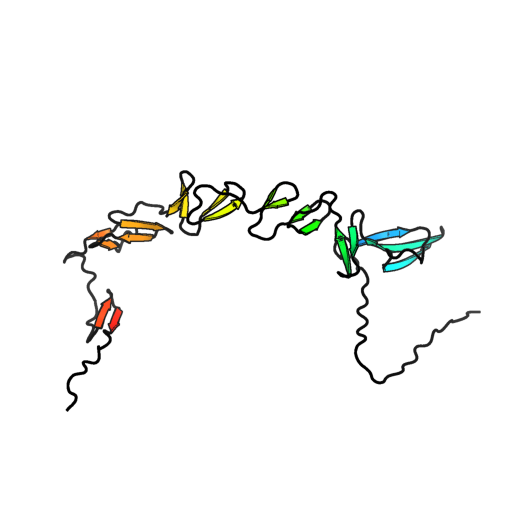T A C 1
ATOM 1303 O O . MET A 1 170 ? -26.454 -3.671 31.145 1.00 84.69 170 MET A O 1
ATOM 1307 N N . LEU A 1 171 ? -25.985 -5.020 29.410 1.00 86.44 171 LEU A N 1
ATOM 1308 C CA . LEU A 1 171 ? -26.420 -4.078 28.377 1.00 86.44 171 LEU A CA 1
ATOM 1309 C C . LEU A 1 171 ? -27.916 -3.778 28.524 1.00 86.44 171 LEU A C 1
ATOM 1311 O O . LEU A 1 171 ? -28.727 -4.692 28.688 1.00 86.44 171 LEU A O 1
ATOM 1315 N N . ASP A 1 172 ? -28.269 -2.499 28.452 1.00 85.88 172 ASP A N 1
ATOM 1316 C CA . ASP A 1 172 ? -29.653 -2.049 28.392 1.00 85.88 172 ASP A CA 1
ATOM 1317 C C . ASP A 1 172 ? -30.283 -2.536 27.067 1.00 85.88 172 ASP A C 1
ATOM 1319 O O . ASP A 1 172 ? -29.673 -2.401 26.002 1.00 85.88 172 ASP A O 1
ATOM 1323 N N . PRO A 1 173 ? -31.487 -3.135 27.098 1.00 82.31 173 PRO A N 1
ATOM 1324 C CA . PRO A 1 173 ? -32.131 -3.676 25.900 1.00 82.31 173 PRO A CA 1
ATOM 1325 C C . PRO A 1 173 ? -32.592 -2.598 24.906 1.00 82.31 173 PRO A C 1
ATOM 1327 O O . PRO A 1 173 ? -32.942 -2.931 23.774 1.00 82.31 173 PRO A O 1
ATOM 1330 N N . ILE A 1 174 ? -32.636 -1.330 25.324 1.00 85.31 174 ILE A N 1
ATOM 1331 C CA . ILE A 1 174 ? -33.076 -0.186 24.521 1.00 85.31 174 ILE A CA 1
ATOM 1332 C C . ILE A 1 174 ? -31.869 0.649 24.077 1.00 85.31 174 ILE A C 1
ATOM 1334 O O . ILE A 1 174 ? -31.810 1.052 22.914 1.00 85.31 174 ILE A O 1
ATOM 1338 N N . ASP A 1 175 ? -30.917 0.912 24.979 1.00 89.12 175 ASP A N 1
ATOM 1339 C CA . ASP A 1 175 ? -29.724 1.719 24.685 1.00 89.12 175 ASP A CA 1
ATOM 1340 C C . ASP A 1 175 ? -28.423 0.891 24.753 1.00 89.12 175 ASP A C 1
ATOM 1342 O O . ASP A 1 175 ? -27.905 0.646 25.844 1.00 89.12 175 ASP A O 1
ATOM 1346 N N . PRO A 1 176 ? -27.811 0.526 23.610 1.00 89.25 176 PRO A N 1
ATOM 1347 C CA . PRO A 1 176 ? -26.595 -0.291 23.587 1.00 89.25 176 PRO A CA 1
ATOM 1348 C C . PRO A 1 176 ? -25.363 0.409 24.190 1.00 89.25 176 PRO A C 1
ATOM 1350 O O . PRO A 1 176 ? -24.327 -0.231 24.368 1.00 89.25 176 PRO A O 1
ATOM 1353 N N . PHE A 1 177 ? -25.454 1.704 24.516 1.00 94.25 177 PHE A N 1
ATOM 1354 C CA . PHE A 1 177 ? -24.393 2.452 25.192 1.00 94.25 177 PHE A CA 1
ATOM 1355 C C . PHE A 1 177 ? -24.600 2.575 26.702 1.00 94.25 177 PHE A C 1
ATOM 1357 O O . PHE A 1 177 ? -23.799 3.213 27.388 1.00 94.25 177 PHE A O 1
ATOM 1364 N N . LYS A 1 178 ? -25.651 1.965 27.251 1.00 92.56 178 LYS A N 1
ATOM 1365 C CA . LYS A 1 178 ? -25.952 2.014 28.676 1.00 92.56 178 LYS A CA 1
ATOM 1366 C C . LYS A 1 178 ? -25.882 0.622 29.281 1.00 92.56 178 LYS A C 1
ATOM 1368 O O . LYS A 1 178 ? -26.498 -0.317 28.793 1.00 92.56 178 LYS A O 1
ATOM 1373 N N . CYS A 1 179 ? -25.149 0.504 30.378 1.00 90.75 179 CYS A N 1
ATOM 1374 C CA . CYS A 1 179 ? -25.132 -0.688 31.202 1.00 90.75 179 CYS A CA 1
ATOM 1375 C C . CYS A 1 179 ? -26.005 -0.458 32.438 1.00 90.75 179 CYS A C 1
ATOM 1377 O O . CYS A 1 179 ? -25.832 0.522 33.170 1.00 90.75 179 CYS A O 1
ATOM 1379 N N . ILE A 1 180 ? -26.954 -1.360 32.666 1.00 86.00 180 ILE A N 1
ATOM 1380 C CA . ILE A 1 180 ? -27.886 -1.339 33.796 1.00 86.00 180 ILE A CA 1
ATOM 1381 C C . ILE A 1 180 ? -27.500 -2.408 34.828 1.00 86.00 180 ILE A C 1
ATOM 1383 O O . ILE A 1 180 ? -26.957 -3.446 34.441 1.00 86.00 180 ILE A O 1
ATOM 1387 N N . PRO A 1 181 ? -27.725 -2.170 36.134 1.00 83.56 181 PRO A N 1
ATOM 1388 C CA . PRO A 1 181 ? -27.414 -3.152 37.165 1.00 83.56 181 PRO A CA 1
ATOM 1389 C C . PRO A 1 181 ? -28.157 -4.469 36.937 1.00 83.56 181 PRO A C 1
ATOM 1391 O O . PRO A 1 181 ? -29.349 -4.476 36.629 1.00 83.56 181 PRO A O 1
ATOM 1394 N N . CYS A 1 182 ? -27.465 -5.582 37.152 1.00 72.44 182 CYS A N 1
ATOM 1395 C CA . CYS A 1 182 ? -28.081 -6.893 37.285 1.00 72.44 182 CYS A CA 1
ATOM 1396 C C . CYS A 1 182 ? -28.757 -6.965 38.666 1.00 72.44 182 CYS A C 1
ATOM 1398 O O . CYS A 1 182 ? -28.140 -7.391 39.641 1.00 72.44 182 CYS A O 1
ATOM 1400 N N . ASP A 1 183 ? -29.998 -6.491 38.771 1.00 68.31 183 ASP A N 1
ATOM 1401 C CA . ASP A 1 183 ? -30.821 -6.594 39.981 1.00 68.31 183 ASP A CA 1
ATOM 1402 C C . ASP A 1 183 ? -32.017 -7.544 39.778 1.00 68.31 183 ASP A C 1
ATOM 1404 O O . ASP A 1 183 ? -32.288 -8.006 38.671 1.00 68.31 183 ASP A O 1
ATOM 1408 N N . ASN A 1 184 ? -32.766 -7.824 40.849 1.00 56.31 184 ASN A N 1
ATOM 1409 C CA . ASN A 1 184 ? -33.953 -8.695 40.812 1.00 56.31 184 ASN A CA 1
ATOM 1410 C C . ASN A 1 184 ? -35.119 -8.132 39.960 1.00 56.31 184 ASN A C 1
ATOM 1412 O O . ASN A 1 184 ? -36.178 -8.755 39.892 1.00 56.31 184 ASN A O 1
ATOM 1416 N N . ASN A 1 185 ? -34.971 -6.941 39.368 1.00 55.41 185 ASN A N 1
ATOM 1417 C CA . ASN A 1 185 ? -35.978 -6.262 38.549 1.00 55.41 185 ASN A CA 1
ATOM 1418 C C . ASN A 1 185 ? -35.568 -6.194 37.060 1.00 55.41 185 ASN A C 1
ATOM 1420 O O . ASN A 1 185 ? -36.432 -6.188 36.186 1.00 55.41 185 ASN A O 1
ATOM 1424 N N . HIS A 1 186 ? -34.263 -6.199 36.776 1.00 58.84 186 HIS A N 1
ATOM 1425 C CA . HIS A 1 186 ? -33.642 -6.285 35.451 1.00 58.84 186 HIS A CA 1
ATOM 1426 C C . HIS A 1 186 ? -33.011 -7.653 35.173 1.00 58.84 186 HIS A C 1
ATOM 1428 O O . HIS A 1 186 ? -32.288 -7.808 34.188 1.00 58.84 186 HIS A O 1
ATOM 1434 N N . GLU A 1 187 ? -33.304 -8.661 36.001 1.00 55.47 187 GLU A N 1
ATOM 1435 C CA . GLU A 1 187 ? -32.998 -10.054 35.697 1.00 55.47 187 GLU A CA 1
ATOM 1436 C C . GLU A 1 187 ? -33.463 -10.370 34.275 1.00 55.47 187 GLU A C 1
ATOM 1438 O O . GLU A 1 187 ? -34.646 -10.270 33.932 1.00 55.47 187 GLU A O 1
ATOM 1443 N N . LEU A 1 188 ? -32.506 -10.771 33.442 1.00 57.72 188 LEU A N 1
ATOM 1444 C CA . LEU A 1 188 ? -32.750 -11.307 32.118 1.00 57.72 188 LEU A CA 1
ATOM 1445 C C . LEU A 1 188 ? -33.525 -12.625 32.325 1.00 57.72 188 LEU A C 1
ATOM 1447 O O . LEU A 1 188 ? -32.956 -13.699 32.519 1.00 57.72 188 LEU A O 1
ATOM 1451 N N . LYS A 1 189 ? -34.853 -12.518 32.418 1.00 59.88 189 LYS A N 1
ATOM 1452 C CA . LYS A 1 189 ? -35.720 -13.621 32.823 1.00 59.88 189 LYS A CA 1
ATOM 1453 C C . LYS A 1 189 ? -35.769 -14.642 31.699 1.00 59.88 189 LYS A C 1
ATOM 1455 O O . LYS A 1 189 ? -36.174 -14.337 30.577 1.00 59.88 189 LYS A O 1
ATOM 1460 N N . CYS A 1 190 ? -35.374 -15.872 32.001 1.00 65.94 190 CYS A N 1
ATOM 1461 C CA . CYS A 1 190 ? -35.530 -16.959 31.052 1.00 65.94 190 CYS A CA 1
ATOM 1462 C C . CYS A 1 190 ? -37.008 -17.250 30.844 1.00 65.94 190 CYS A C 1
ATOM 1464 O O . CYS A 1 190 ? -37.743 -17.562 31.780 1.00 65.94 190 CYS A O 1
ATOM 1466 N N . THR A 1 191 ? -37.430 -17.165 29.591 1.00 74.00 191 THR A N 1
ATOM 1467 C CA . THR A 1 191 ? -38.784 -17.548 29.177 1.00 74.00 191 THR A CA 1
ATOM 1468 C C . THR A 1 191 ? -38.961 -19.070 29.159 1.00 74.00 191 THR A C 1
ATOM 1470 O O . THR A 1 191 ? -40.087 -19.559 29.125 1.00 74.00 191 THR A O 1
ATOM 1473 N N . VAL A 1 192 ? -37.854 -19.822 29.225 1.00 77.19 192 VAL A N 1
ATOM 1474 C CA . VAL A 1 192 ? -37.815 -21.287 29.196 1.00 77.19 192 VAL A CA 1
ATOM 1475 C C . VAL A 1 192 ? -37.184 -21.870 30.461 1.00 77.19 192 VAL A C 1
ATOM 1477 O O . VAL A 1 192 ? -36.311 -21.268 31.085 1.00 77.19 192 VAL A O 1
ATOM 1480 N N . THR A 1 193 ? -37.596 -23.086 30.821 1.00 77.75 193 THR A N 1
ATOM 1481 C CA . THR A 1 193 ? -36.995 -23.861 31.914 1.00 77.75 193 THR A CA 1
ATOM 1482 C C . THR A 1 193 ? -35.938 -24.822 31.364 1.00 77.75 193 THR A C 1
ATOM 1484 O O . THR A 1 193 ? -36.271 -25.770 30.653 1.00 77.75 193 THR A O 1
ATOM 1487 N N . CYS A 1 194 ? -34.664 -24.624 31.715 1.00 81.00 194 CYS A N 1
ATOM 1488 C CA . CYS A 1 194 ? -33.581 -25.528 31.317 1.00 81.00 194 CYS A CA 1
ATOM 1489 C C . CYS A 1 194 ? -33.459 -26.706 32.297 1.00 81.00 194 CYS A C 1
ATOM 1491 O O . CYS A 1 194 ? -33.139 -26.525 33.471 1.00 81.00 194 CYS A O 1
ATOM 1493 N N . ARG A 1 195 ? -33.677 -27.938 31.824 1.00 78.38 195 ARG A N 1
ATOM 1494 C CA . ARG A 1 195 ? -33.496 -29.156 32.632 1.00 78.38 195 ARG A CA 1
ATOM 1495 C C . ARG A 1 195 ? -32.068 -29.681 32.452 1.00 78.38 195 ARG A C 1
ATOM 1497 O O . ARG A 1 195 ? -31.710 -30.089 31.354 1.00 78.38 195 ARG A O 1
ATOM 1504 N N . HIS A 1 196 ? -31.277 -29.698 33.528 1.00 77.31 196 HIS A N 1
ATOM 1505 C CA . HIS A 1 196 ? -29.863 -30.134 33.545 1.00 77.31 196 HIS A CA 1
ATOM 1506 C C . HIS A 1 196 ? -28.860 -29.221 32.800 1.00 77.31 196 HIS A C 1
ATOM 1508 O O . HIS A 1 196 ? -27.790 -29.670 32.384 1.00 77.31 196 HIS A O 1
ATOM 1514 N N . GLY A 1 197 ? -29.178 -27.934 32.664 1.00 76.50 197 GLY A N 1
ATOM 1515 C CA . GLY A 1 197 ? -28.305 -26.915 32.079 1.00 76.50 197 GLY A CA 1
ATOM 1516 C C . GLY A 1 197 ? -28.461 -25.575 32.794 1.00 76.50 197 GLY A C 1
ATOM 1517 O O . GLY A 1 197 ? -29.377 -25.423 33.603 1.00 76.50 197 GLY A O 1
ATOM 1518 N N . TYR A 1 198 ? -27.594 -24.612 32.492 1.00 81.00 198 TYR A N 1
ATOM 1519 C CA . TYR A 1 198 ? -27.824 -23.219 32.878 1.00 81.00 198 TYR A CA 1
ATOM 1520 C C . TYR A 1 198 ? -28.482 -22.470 31.719 1.00 81.00 198 TYR A C 1
ATOM 1522 O O . TYR A 1 198 ? -28.268 -22.793 30.547 1.00 81.00 198 TYR A O 1
ATOM 1530 N N . CYS A 1 199 ? -29.317 -21.493 32.049 1.00 78.44 199 CYS A N 1
ATOM 1531 C CA . CYS A 1 199 ? -29.955 -20.659 31.048 1.00 78.44 199 CYS A CA 1
ATOM 1532 C C . CYS A 1 199 ? -29.037 -19.489 30.674 1.00 78.44 199 CYS A C 1
ATOM 1534 O O . CYS A 1 199 ? -28.511 -18.807 31.551 1.00 78.44 199 CYS A O 1
ATOM 1536 N N . SER A 1 200 ? -28.858 -19.266 29.376 1.00 80.25 200 SER A N 1
ATOM 1537 C CA . SER A 1 200 ? -28.349 -18.031 28.790 1.00 80.25 200 SER A CA 1
ATOM 1538 C C . SER A 1 200 ? -29.574 -17.266 28.274 1.00 80.25 200 SER A C 1
ATOM 1540 O O . SER A 1 200 ? -30.148 -17.633 27.244 1.00 80.25 200 SER A O 1
ATOM 1542 N N . PRO A 1 201 ? -30.079 -16.285 29.037 1.00 72.25 201 PRO A N 1
ATOM 1543 C CA . PRO A 1 201 ? -31.369 -15.696 28.726 1.00 72.25 201 PRO A CA 1
ATOM 1544 C C . PRO A 1 201 ? -31.319 -14.898 27.406 1.00 72.25 201 PRO A C 1
ATOM 1546 O O . PRO A 1 201 ? -30.241 -14.481 26.982 1.00 72.25 201 PRO A O 1
ATOM 1549 N N . PRO A 1 202 ? -32.467 -14.696 26.730 1.00 64.75 202 PRO A N 1
ATOM 1550 C CA . PRO A 1 202 ? -33.826 -14.983 27.207 1.00 64.75 202 PRO A CA 1
ATOM 1551 C C . PRO A 1 202 ? -34.321 -16.425 26.973 1.00 64.75 202 PRO A C 1
ATOM 1553 O O . PRO A 1 202 ? -35.335 -16.811 27.563 1.00 64.75 202 PRO A O 1
ATOM 1556 N N . THR A 1 203 ? -33.662 -17.219 26.118 1.00 69.56 203 THR A N 1
ATOM 1557 C CA . THR A 1 203 ? -34.190 -18.523 25.649 1.00 69.56 203 THR A CA 1
ATOM 1558 C C . THR A 1 203 ? -33.164 -19.653 25.516 1.00 69.56 203 THR A C 1
ATOM 1560 O O . THR A 1 203 ? -33.569 -20.798 25.317 1.00 69.56 203 THR A O 1
ATOM 1563 N N . ALA A 1 204 ? -31.858 -19.394 25.589 1.00 79.06 204 ALA A N 1
ATOM 1564 C CA . ALA A 1 204 ? -30.861 -20.420 25.296 1.00 79.06 204 ALA A CA 1
ATOM 1565 C C . ALA A 1 204 ? -30.545 -21.275 26.534 1.00 79.06 204 ALA A C 1
ATOM 1567 O O . ALA A 1 204 ? -30.385 -20.765 27.638 1.00 79.06 204 ALA A O 1
ATOM 1568 N N . CYS A 1 205 ? -30.416 -22.591 26.351 1.00 82.50 205 CYS A N 1
ATOM 1569 C CA . CYS A 1 205 ? -29.996 -23.516 27.403 1.00 82.50 205 CYS A CA 1
ATOM 1570 C C . CYS A 1 205 ? -28.630 -24.113 27.062 1.00 82.50 205 CYS A C 1
ATOM 1572 O O . CYS A 1 205 ? -28.470 -24.745 26.018 1.00 82.50 205 CYS A O 1
ATOM 1574 N N . SER A 1 206 ? -27.678 -23.985 27.982 1.00 82.69 206 SER A N 1
ATOM 1575 C CA . SER A 1 206 ? -26.350 -24.589 27.878 1.00 82.69 206 SER A CA 1
ATOM 1576 C C . SER A 1 206 ? -26.242 -25.775 28.834 1.00 82.69 206 SER A C 1
ATOM 1578 O O . SER A 1 206 ? -26.479 -25.648 30.036 1.00 82.69 206 SER A O 1
ATOM 1580 N N . CYS A 1 207 ? -25.899 -26.953 28.313 1.00 80.75 207 CYS A N 1
ATOM 1581 C CA . CYS A 1 207 ? -25.778 -28.172 29.117 1.00 80.75 207 CYS A CA 1
ATOM 1582 C C . CYS A 1 207 ? -24.545 -28.125 30.031 1.00 80.75 207 CYS A C 1
ATOM 1584 O O . CYS A 1 207 ? -23.466 -27.725 29.599 1.00 80.75 207 CYS A O 1
ATOM 1586 N N . VAL A 1 208 ? -24.676 -28.607 31.272 1.00 75.62 208 VAL A N 1
ATOM 1587 C CA . VAL A 1 208 ? -23.518 -28.804 32.159 1.00 75.62 208 VAL A CA 1
ATOM 1588 C C . VAL A 1 208 ? -22.908 -30.182 31.864 1.00 75.62 208 VAL A C 1
ATOM 1590 O O . VAL A 1 208 ? -23.585 -31.194 32.076 1.00 75.62 208 VAL A O 1
ATOM 1593 N N . PRO A 1 209 ? -21.651 -30.282 31.389 1.00 73.06 209 PRO A N 1
ATOM 1594 C CA . PRO A 1 209 ? -21.009 -31.578 31.210 1.00 73.06 209 PRO A CA 1
ATOM 1595 C C . PRO A 1 209 ? -20.846 -32.265 32.571 1.00 73.06 209 PRO A C 1
ATOM 1597 O O . PRO A 1 209 ? -20.254 -31.717 33.503 1.00 73.06 209 PRO A O 1
ATOM 1600 N N . ARG A 1 210 ? -21.378 -33.487 32.708 1.00 56.72 210 ARG A N 1
ATOM 1601 C CA . ARG A 1 210 ? -21.182 -34.300 33.915 1.00 56.72 210 ARG A CA 1
ATOM 1602 C C . ARG A 1 210 ? -19.691 -34.616 34.062 1.00 56.72 210 ARG A C 1
ATOM 1604 O O . ARG A 1 210 ? -19.147 -35.363 33.251 1.00 56.72 210 ARG A O 1
ATOM 1611 N N . LYS A 1 211 ? -19.038 -34.138 35.129 1.00 57.47 211 LYS A N 1
ATOM 1612 C CA . LYS A 1 211 ? -17.805 -34.784 35.604 1.00 57.47 211 LYS A CA 1
ATOM 1613 C C . LYS A 1 211 ? -18.175 -36.224 35.973 1.00 57.47 211 LYS A C 1
ATOM 1615 O O . LYS A 1 211 ? -19.031 -36.432 36.831 1.00 57.47 211 LYS A O 1
ATOM 1620 N N . LYS A 1 212 ? -17.580 -37.220 35.305 1.00 47.88 212 LYS A N 1
ATOM 1621 C CA . LYS A 1 212 ? -17.669 -38.618 35.750 1.00 47.88 212 LYS A CA 1
ATOM 1622 C C . LYS A 1 212 ? -17.082 -38.677 37.162 1.00 47.88 212 LYS A C 1
ATOM 1624 O O . LYS A 1 212 ? -15.886 -38.477 37.334 1.00 47.88 212 LYS A O 1
ATOM 1629 N N . SER A 1 213 ? -17.934 -38.891 38.160 1.00 47.62 213 SER A N 1
ATOM 1630 C CA . SER A 1 213 ? -17.489 -39.206 39.514 1.00 47.62 213 SER A CA 1
ATOM 1631 C C . SER A 1 213 ? -16.959 -40.636 39.492 1.00 47.62 213 SER A C 1
ATOM 1633 O O . SER A 1 213 ? -17.735 -41.584 39.384 1.00 47.62 213 SER A O 1
ATOM 1635 N N . SER A 1 214 ? -15.638 -40.789 39.497 1.00 53.44 214 SER A N 1
ATOM 1636 C CA . SER A 1 214 ? -14.984 -42.071 39.741 1.00 53.44 214 SER A CA 1
ATOM 1637 C C . SER A 1 214 ? -15.021 -42.331 41.243 1.00 53.44 214 SER A C 1
ATOM 1639 O O . SER A 1 214 ? -14.192 -41.791 41.971 1.00 53.44 214 SER A O 1
ATOM 1641 N N . ILE A 1 215 ? -15.975 -43.131 41.722 1.00 53.81 215 ILE A N 1
ATOM 1642 C CA . ILE A 1 215 ? -15.891 -43.722 43.062 1.00 53.81 215 ILE A CA 1
ATOM 1643 C C . ILE A 1 215 ? -16.190 -45.223 42.957 1.00 53.81 215 ILE A C 1
ATOM 1645 O O . ILE A 1 215 ? -17.176 -45.618 42.340 1.00 53.81 215 ILE A O 1
ATOM 1649 N N . PHE A 1 216 ? -15.311 -45.984 43.620 1.00 42.19 216 PHE A N 1
ATOM 1650 C CA . PHE A 1 216 ? -15.266 -47.428 43.881 1.00 42.19 216 PHE A CA 1
ATOM 1651 C C . PHE A 1 216 ? -14.553 -48.299 42.835 1.00 42.19 216 PHE A C 1
ATOM 1653 O O . PHE A 1 216 ? -15.168 -48.899 41.960 1.00 42.19 216 PHE A O 1
ATOM 1660 N N . ASN A 1 217 ? -13.227 -48.417 43.001 1.00 39.12 217 ASN A N 1
ATOM 1661 C CA . ASN A 1 217 ? -12.553 -49.700 42.789 1.00 39.12 217 ASN A CA 1
ATOM 1662 C C . ASN A 1 217 ? -12.794 -50.573 44.032 1.00 39.12 217 ASN A C 1
ATOM 1664 O O . ASN A 1 217 ? -12.777 -50.053 45.151 1.00 39.12 217 ASN A O 1
ATOM 1668 N N . PHE A 1 218 ? -13.074 -51.849 43.765 1.00 47.81 218 PHE A N 1
ATOM 1669 C CA . PHE A 1 218 ? -13.313 -52.950 44.700 1.00 47.81 218 PHE A CA 1
ATOM 1670 C C . PHE A 1 218 ? -12.139 -53.212 45.648 1.00 47.81 218 PHE A C 1
ATOM 1672 O O . PHE A 1 218 ? -10.984 -52.963 45.232 1.00 47.81 218 PHE A O 1
#

Radius of gyration: 36.68 Å; chains: 1; bounding box: 62×65×110 Å

Organism: Spodoptera litura (NCBI:txid69820)

pLDDT: mean 78.78, std 17.69, range [29.05, 95.94]

Sequence (218 aa):
MGRKVRLTAFAVVLLTQMFYFCECYLREGDQGVCLEHLRTYDWSNPSYSSITVEKDERGSHYTTLTCCRNYEYDADADRCLPICSTPCINGTCIDVDTCICDTPLVLVGSSCIMPTCTNCEHGDCTATNVCECHPGYIRSEGICKKFCDKPCISGECVGHNVCKCHEGFMLDPIDPFKCIPCDNNHELKCTVTCRHGYCSPPTACSCVPRKKSSIFNF

InterP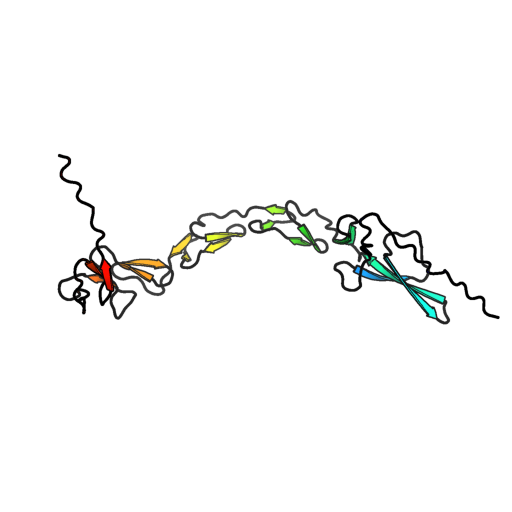ro domains:
  IPR000742 EGF-like domain [SM00181] (83-113)
  IPR000742 EGF-like domain [SM00181] (116-145)
  IPR000742 EGF-like domain [SM00181] (147-180)
  IPR009030 Growth factor receptor cysteine-rich domain superfamily [SSF57184] (111-208)
  IPR053255 Epidermal growth factor-like domain-containing protein [PTHR24047] (79-208)

Secondary structure (DSSP, 8-state):
----------------S----------TTSTTEEEEEESS--TT-TT--EEEEEEETTEEEEEEEEEPTTEEEETTTTEEEEPPSS--BTSEEEETTEEE--TT-EEETTEEE----SS-TTEEEEETTEEEEPTTEEEETTEEEE--SS--BTEEEEETTEEEEPTTEEE-SS-TTBEEE--TTT----SS--SSEEEETTTEEEEPPPP-------